Protein AF-X1GZE1-F1 (afdb_monomer_lite)

Secondary structure (DSSP, 8-state):
-HHHHHHHHTT--EEEEE--SS-HHHHHHHHHHHHTT-EEEEEEEE---HHHHHGGG-GGGS-SS-GGG-TTEEEEE-TTSPEEEEEEEE-TTSSHHHHHHHHHHHHHHHHHHHIIIIIHHHHTT-EEEEES-HHHHHHHHHHHTT-GGGGGSHHHHHHHTTS-TTPPEEEEE--HHHHHHHHGGGPPPHHHHHHHHHHHHHHHTTS-EEEEE-SS--HHHHHHHHHHHTTHHHHTTTT-

Organism: NCBI:txid412755

Structure (mmCIF, N/CA/C/O backbone):
data_AF-X1GZE1-F1
#
_entry.id   AF-X1GZE1-F1
#
loop_
_atom_site.group_PDB
_atom_site.id
_atom_site.type_symbol
_atom_site.label_atom_id
_atom_site.label_alt_id
_atom_site.label_comp_id
_atom_site.label_asym_id
_atom_site.label_entity_id
_atom_site.label_seq_id
_atom_site.pdbx_PDB_ins_code
_atom_site.Cartn_x
_atom_site.Cartn_y
_atom_site.Cartn_z
_atom_site.occupancy
_atom_site.B_iso_or_equiv
_atom_site.auth_seq_id
_atom_site.auth_comp_id
_atom_site.auth_asym_id
_atom_site.auth_atom_id
_atom_site.pdbx_PDB_model_num
ATOM 1 N N . GLN A 1 1 ? -2.545 -8.018 14.333 1.00 82.69 1 GLN A N 1
ATOM 2 C CA . GLN A 1 1 ? -3.326 -9.003 15.111 1.00 82.69 1 GLN A CA 1
ATOM 3 C C . GLN A 1 1 ? -3.411 -8.554 16.563 1.00 82.69 1 GLN A C 1
ATOM 5 O O . GLN A 1 1 ? -4.504 -8.212 16.975 1.00 82.69 1 GLN A O 1
ATOM 10 N N . ILE A 1 2 ? -2.269 -8.357 17.237 1.00 87.75 2 ILE A N 1
ATOM 11 C CA . ILE A 1 2 ? -2.163 -7.833 18.618 1.00 87.75 2 ILE A CA 1
ATOM 12 C C . ILE A 1 2 ? -3.104 -6.645 18.900 1.00 87.75 2 ILE A C 1
ATOM 14 O O . ILE A 1 2 ? -3.945 -6.744 19.781 1.00 87.75 2 ILE A O 1
ATOM 18 N N . LEU A 1 3 ? -3.032 -5.564 18.110 1.00 88.00 3 LEU A N 1
ATOM 19 C CA . LEU A 1 3 ? -3.900 -4.386 18.289 1.00 88.00 3 LEU A CA 1
ATOM 20 C C . LEU A 1 3 ? -5.403 -4.708 18.182 1.00 88.00 3 LEU A C 1
ATOM 22 O O . LEU A 1 3 ? -6.209 -4.197 18.947 1.00 88.00 3 LEU A O 1
ATOM 26 N N . VAL A 1 4 ? -5.788 -5.566 17.234 1.00 90.69 4 VAL A N 1
ATOM 27 C CA . VAL A 1 4 ? -7.196 -5.949 17.029 1.00 90.69 4 VAL A CA 1
ATOM 28 C C . VAL A 1 4 ? -7.709 -6.755 18.215 1.00 90.69 4 VAL A C 1
ATOM 30 O O . VAL A 1 4 ? -8.824 -6.517 18.671 1.00 90.69 4 VAL A O 1
ATOM 33 N N . ASP A 1 5 ? -6.900 -7.698 18.696 1.00 91.00 5 ASP A N 1
ATOM 34 C CA . ASP A 1 5 ? -7.258 -8.548 19.829 1.00 91.00 5 ASP A CA 1
ATOM 35 C C . ASP A 1 5 ? -7.342 -7.732 21.118 1.00 91.00 5 ASP A C 1
ATOM 37 O O . ASP A 1 5 ? -8.301 -7.897 21.866 1.00 91.00 5 ASP A O 1
ATOM 41 N N . TYR A 1 6 ? -6.416 -6.788 21.316 1.00 88.62 6 TYR A N 1
ATOM 42 C CA . TYR A 1 6 ? -6.460 -5.844 22.429 1.00 88.62 6 TYR A CA 1
ATOM 43 C C . TYR A 1 6 ? -7.741 -5.003 22.405 1.00 88.62 6 TYR A C 1
ATOM 45 O O . TYR A 1 6 ? -8.474 -4.964 23.383 1.00 88.62 6 TYR A O 1
ATOM 53 N N . ILE A 1 7 ? -8.071 -4.343 21.292 1.00 89.56 7 ILE A N 1
ATOM 54 C CA . ILE A 1 7 ? -9.267 -3.485 21.254 1.00 89.56 7 ILE A CA 1
ATOM 55 C C . ILE A 1 7 ? -10.541 -4.334 21.449 1.00 89.56 7 ILE A C 1
ATOM 57 O O . ILE A 1 7 ? -11.478 -3.918 22.128 1.00 89.56 7 ILE A O 1
ATOM 61 N N . ARG A 1 8 ? -10.566 -5.565 20.916 1.00 91.94 8 ARG A N 1
ATOM 62 C CA . ARG A 1 8 ? -11.689 -6.494 21.104 1.00 91.94 8 ARG A CA 1
ATOM 63 C C . ARG A 1 8 ? -11.838 -6.966 22.552 1.00 91.94 8 ARG A C 1
ATOM 65 O O . ARG A 1 8 ? -12.972 -7.146 22.989 1.00 91.94 8 ARG A O 1
ATOM 72 N N . SER A 1 9 ? -10.744 -7.172 23.290 1.00 91.06 9 SER A N 1
ATOM 73 C CA . SER A 1 9 ? -10.816 -7.593 24.698 1.00 91.06 9 SER A CA 1
ATOM 74 C C . SER A 1 9 ? -11.451 -6.538 25.607 1.00 91.06 9 SER A C 1
ATOM 76 O O . SER A 1 9 ? -11.898 -6.887 26.690 1.00 91.06 9 SER A O 1
ATOM 78 N N . HIS A 1 10 ? -11.555 -5.289 25.144 1.00 87.81 10 HIS A N 1
ATOM 79 C CA . HIS A 1 10 ? -12.207 -4.175 25.840 1.00 87.81 10 HIS A CA 1
ATOM 80 C C . HIS A 1 10 ? -13.636 -3.909 25.322 1.00 87.81 10 HIS A C 1
ATOM 82 O O . HIS A 1 10 ? -14.141 -2.796 25.391 1.00 87.81 10 HIS A O 1
ATOM 88 N N . GLY A 1 11 ? -14.298 -4.910 24.727 1.00 90.12 11 GLY A N 1
ATOM 89 C CA . GLY A 1 11 ? -15.717 -4.831 24.346 1.00 90.12 11 GLY A CA 1
ATOM 90 C C . GLY A 1 11 ? -16.029 -4.029 23.074 1.00 90.12 11 GLY A C 1
ATOM 91 O O . GLY A 1 11 ? -17.181 -3.990 22.637 1.00 90.12 11 GLY A O 1
ATOM 92 N N . ILE A 1 12 ? -15.026 -3.438 22.422 1.00 90.69 12 ILE A N 1
ATOM 93 C CA . ILE A 1 12 ? -15.213 -2.655 21.196 1.00 90.69 12 ILE A CA 1
ATOM 94 C C . ILE A 1 12 ? -15.360 -3.591 19.984 1.00 90.69 12 ILE A C 1
ATOM 96 O O . ILE A 1 12 ? -14.577 -4.522 19.761 1.00 90.69 12 ILE A O 1
ATOM 100 N N . LYS A 1 13 ? -16.359 -3.325 19.133 1.00 93.69 13 LYS A N 1
ATOM 101 C CA . LYS A 1 13 ? -16.576 -4.068 17.882 1.00 93.69 13 LYS A CA 1
ATOM 102 C C . LYS A 1 13 ? -15.504 -3.709 16.858 1.00 93.69 13 LYS A C 1
ATOM 104 O O . LYS A 1 13 ? -15.605 -2.693 16.181 1.00 93.69 13 LYS A O 1
ATOM 109 N N . VAL A 1 14 ? -14.502 -4.572 16.689 1.00 94.75 14 VAL A N 1
ATOM 110 C CA . VAL A 1 14 ? -13.403 -4.337 15.736 1.00 94.75 14 VAL A CA 1
ATOM 111 C C . VAL A 1 14 ? -13.461 -5.259 14.534 1.00 94.75 14 VAL A C 1
ATOM 113 O O . VAL A 1 14 ? -13.589 -6.483 14.667 1.00 94.75 14 VAL A O 1
ATOM 116 N N . LYS A 1 15 ? -13.245 -4.679 13.351 1.00 94.44 15 LYS A N 1
ATOM 117 C CA . LYS A 1 15 ? -13.041 -5.420 12.108 1.00 94.44 15 LYS A CA 1
ATOM 118 C C . LYS A 1 15 ? -11.696 -5.063 11.480 1.00 94.44 15 LYS A C 1
ATOM 120 O O . LYS A 1 15 ? -11.401 -3.905 11.197 1.00 94.44 15 LYS A O 1
ATOM 125 N N . LYS A 1 16 ? -10.883 -6.092 11.230 1.00 93.75 16 LYS A N 1
ATOM 126 C CA . LYS A 1 16 ? -9.646 -5.966 10.458 1.00 93.75 16 LYS A CA 1
ATOM 127 C C . LYS A 1 16 ? -9.981 -5.937 8.969 1.00 93.75 16 LYS A C 1
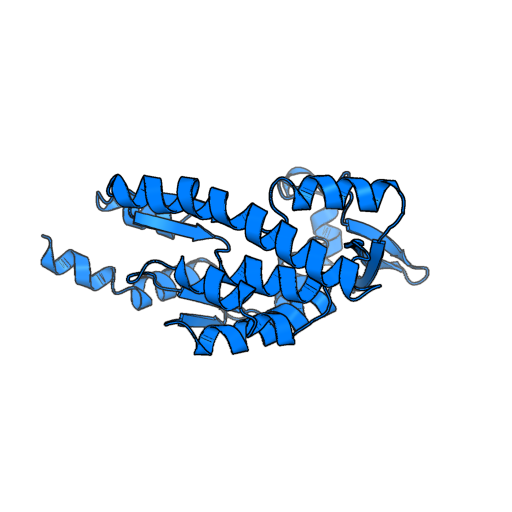ATOM 129 O O . LYS A 1 16 ? -10.714 -6.808 8.496 1.00 93.75 16 LYS A O 1
ATOM 134 N N . ILE A 1 17 ? -9.428 -4.981 8.232 1.00 92.31 17 ILE A N 1
ATOM 135 C CA . ILE A 1 17 ? -9.589 -4.891 6.777 1.00 92.31 17 ILE A CA 1
ATOM 136 C C . ILE A 1 17 ? -8.241 -4.744 6.074 1.00 92.31 17 ILE A C 1
ATOM 138 O O . ILE A 1 17 ? -7.267 -4.279 6.660 1.00 92.31 17 ILE A O 1
ATOM 142 N N . TRP A 1 18 ? -8.195 -5.148 4.806 1.00 87.00 18 TRP A N 1
ATOM 143 C CA . TRP A 1 18 ? -7.015 -5.022 3.953 1.00 87.00 18 TRP A CA 1
ATOM 144 C C . TRP A 1 18 ? -7.419 -4.451 2.591 1.00 87.00 18 TRP A C 1
ATOM 146 O O . TRP A 1 18 ? -8.322 -4.998 1.943 1.00 87.00 18 TRP A O 1
ATOM 156 N N . ILE A 1 19 ? -6.772 -3.358 2.162 1.00 84.19 19 ILE A N 1
ATOM 157 C CA . ILE A 1 19 ? -7.012 -2.694 0.870 1.00 84.19 19 ILE A CA 1
ATOM 158 C C . ILE A 1 19 ? -5.694 -2.550 0.092 1.00 84.19 19 ILE A C 1
ATOM 160 O O . ILE A 1 19 ? -5.033 -1.521 0.114 1.00 84.19 19 ILE A O 1
ATOM 164 N N . ARG A 1 20 ? -5.305 -3.595 -0.642 1.00 78.69 20 ARG A N 1
ATOM 165 C CA . ARG A 1 20 ? -4.075 -3.591 -1.450 1.00 78.69 20 ARG A CA 1
ATOM 166 C C . ARG A 1 20 ? -4.344 -3.491 -2.953 1.00 78.69 20 ARG A C 1
ATOM 168 O O . ARG A 1 20 ? -5.074 -4.329 -3.476 1.00 78.69 20 ARG A O 1
ATOM 175 N N . SER A 1 21 ? -3.679 -2.549 -3.625 1.00 72.88 21 SER A N 1
ATOM 176 C CA . SER A 1 21 ? -3.613 -2.456 -5.094 1.00 72.88 21 SER A CA 1
ATOM 177 C C . SER A 1 21 ? -2.562 -3.438 -5.657 1.00 72.88 21 SER A C 1
ATOM 179 O O . SER A 1 21 ? -1.571 -3.724 -4.969 1.00 72.88 21 SER A O 1
ATOM 181 N N . PRO A 1 22 ? -2.749 -3.994 -6.873 1.00 75.25 22 PRO A N 1
ATOM 182 C CA . PRO A 1 22 ? -3.849 -3.759 -7.822 1.00 75.25 22 PRO A CA 1
ATOM 183 C C . PRO A 1 22 ? -5.162 -4.455 -7.425 1.00 75.25 22 PRO A C 1
ATOM 185 O O . PRO A 1 22 ? -5.161 -5.567 -6.899 1.00 75.25 22 PRO A O 1
ATOM 188 N N . HIS A 1 23 ? -6.299 -3.809 -7.699 1.00 78.50 23 HIS A N 1
ATOM 189 C CA . HIS A 1 23 ? -7.629 -4.285 -7.292 1.00 78.50 23 HIS A CA 1
ATOM 190 C C . HIS A 1 23 ? -8.460 -4.829 -8.453 1.00 78.50 23 HIS A C 1
ATOM 192 O O . HIS A 1 23 ? -8.449 -4.248 -9.531 1.00 78.50 23 HIS A O 1
ATOM 198 N N . THR A 1 24 ? -9.235 -5.893 -8.208 1.00 82.81 24 THR A N 1
ATOM 199 C CA . THR A 1 24 ? -10.265 -6.465 -9.102 1.00 82.81 24 THR A CA 1
ATOM 200 C C . THR A 1 24 ? -9.881 -6.411 -10.586 1.00 82.81 24 THR A C 1
ATOM 202 O O . THR A 1 24 ? -9.104 -7.244 -11.044 1.00 82.81 24 THR A O 1
ATOM 205 N N . LEU A 1 25 ? -10.377 -5.421 -11.338 1.00 84.88 25 LEU A N 1
ATOM 206 C CA . LEU A 1 25 ? -10.122 -5.285 -12.769 1.00 84.88 25 LEU A CA 1
ATOM 207 C C . LEU A 1 25 ? -8.647 -5.001 -13.071 1.00 84.88 25 LEU A C 1
ATOM 209 O O . LEU A 1 25 ? -8.091 -5.620 -13.975 1.00 84.88 25 LEU A O 1
ATOM 213 N N . ALA A 1 26 ? -8.002 -4.125 -12.299 1.00 86.19 26 ALA A N 1
ATOM 214 C CA . ALA A 1 26 ? -6.573 -3.868 -12.425 1.00 86.19 26 ALA A CA 1
ATOM 215 C C . ALA A 1 26 ? -5.763 -5.152 -12.204 1.00 86.19 26 ALA A C 1
ATOM 217 O O . ALA A 1 26 ? -4.857 -5.426 -12.979 1.00 86.19 26 ALA A O 1
ATOM 218 N N . PHE A 1 27 ? -6.139 -5.987 -11.228 1.00 87.50 27 PHE A N 1
ATOM 219 C CA . PHE A 1 27 ? -5.474 -7.274 -10.993 1.00 87.50 27 PHE A CA 1
ATOM 220 C C . PHE A 1 27 ? -5.647 -8.248 -12.169 1.00 87.50 27 PHE A C 1
ATOM 222 O O . PHE A 1 27 ? -4.689 -8.875 -12.615 1.00 87.50 27 PHE A O 1
ATOM 229 N N . PHE A 1 28 ? -6.857 -8.380 -12.716 1.00 87.69 28 PHE A N 1
ATOM 230 C CA . PHE A 1 28 ? -7.078 -9.268 -13.862 1.00 87.69 28 PHE A CA 1
ATOM 231 C C . PHE A 1 28 ? -6.365 -8.778 -15.126 1.00 87.69 28 PHE A C 1
ATOM 233 O O . PHE A 1 28 ? -5.751 -9.574 -15.837 1.00 87.69 28 PHE A O 1
ATOM 240 N N . LEU A 1 29 ? -6.395 -7.472 -15.391 1.00 89.56 29 LEU A N 1
ATOM 241 C CA . LEU A 1 29 ? -5.679 -6.878 -16.518 1.00 89.56 29 LEU A CA 1
ATOM 242 C C . LEU A 1 29 ? -4.171 -6.990 -16.350 1.00 89.56 29 LEU A C 1
ATOM 244 O O . LEU A 1 29 ? -3.467 -7.292 -17.310 1.00 89.56 29 LEU A O 1
ATOM 248 N N . SER A 1 30 ? -3.672 -6.800 -15.132 1.00 87.69 30 SER A N 1
ATOM 249 C CA . SER A 1 30 ? -2.260 -6.962 -14.844 1.00 87.69 30 SER A CA 1
ATOM 250 C C . SER A 1 30 ? -1.858 -8.421 -15.125 1.00 87.69 30 SER A C 1
ATOM 252 O O . SER A 1 30 ? -0.880 -8.659 -15.836 1.00 87.69 30 SER A O 1
ATOM 254 N N . MET A 1 31 ? -2.633 -9.401 -14.656 1.00 88.81 31 MET A N 1
ATOM 255 C CA . MET A 1 31 ? -2.401 -10.822 -14.937 1.00 88.81 31 MET A CA 1
ATOM 256 C C . MET A 1 31 ? -2.390 -11.132 -16.439 1.00 88.81 31 MET A C 1
ATOM 258 O O . MET A 1 31 ? -1.527 -11.872 -16.915 1.00 88.81 31 MET A O 1
ATOM 262 N N . PHE A 1 32 ? -3.314 -10.541 -17.197 1.00 90.56 32 PHE A N 1
ATOM 263 C CA . PHE A 1 32 ? -3.342 -10.659 -18.652 1.00 90.56 32 PHE A CA 1
ATOM 264 C C . PHE A 1 32 ? -2.077 -10.075 -19.297 1.00 90.56 32 PHE A C 1
ATOM 266 O O . PHE A 1 32 ? -1.450 -10.745 -20.115 1.00 90.56 32 PHE A O 1
ATOM 273 N N . PHE A 1 33 ? -1.649 -8.880 -18.882 1.00 91.88 33 PHE A N 1
ATOM 274 C CA . PHE A 1 33 ? -0.430 -8.240 -19.377 1.00 91.88 33 PHE A CA 1
ATOM 275 C C . PHE A 1 33 ? 0.826 -9.063 -19.104 1.00 91.88 33 PHE A C 1
ATOM 277 O O . PHE A 1 33 ? 1.646 -9.227 -20.006 1.00 91.88 33 PHE A O 1
ATOM 284 N N . LEU A 1 34 ? 0.953 -9.655 -17.915 1.00 88.88 34 LEU A N 1
ATOM 285 C CA . LEU A 1 34 ? 2.051 -10.579 -17.630 1.00 88.88 34 LEU A CA 1
ATOM 286 C C . LEU A 1 34 ? 2.053 -11.776 -18.583 1.00 88.88 34 LEU A C 1
ATOM 288 O O . LEU A 1 34 ? 3.106 -12.150 -19.096 1.00 88.88 34 LEU A O 1
ATOM 292 N N . LYS A 1 35 ? 0.875 -12.355 -18.840 1.00 90.06 35 LYS A N 1
ATOM 293 C CA . LYS A 1 35 ? 0.721 -13.535 -19.696 1.00 90.06 35 LYS A CA 1
ATOM 294 C C . LYS A 1 35 ? 1.131 -13.270 -21.147 1.00 90.06 35 LYS A C 1
ATOM 296 O O . LYS A 1 35 ? 1.686 -14.163 -21.776 1.00 90.06 35 LYS A O 1
ATOM 301 N N . ILE A 1 36 ? 0.884 -12.066 -21.666 1.00 91.62 36 ILE A N 1
ATOM 302 C CA . ILE A 1 36 ? 1.256 -11.676 -23.039 1.00 91.62 36 ILE A CA 1
ATOM 303 C C . ILE A 1 36 ? 2.655 -11.043 -23.143 1.00 91.62 36 ILE A C 1
ATOM 305 O O . ILE A 1 36 ? 3.030 -10.574 -24.213 1.00 91.62 36 ILE A O 1
ATOM 309 N N . GLY A 1 37 ? 3.424 -10.989 -22.049 1.00 89.81 37 GLY A N 1
ATOM 310 C CA . GLY A 1 37 ? 4.766 -10.396 -22.045 1.00 89.81 37 GLY A CA 1
ATOM 311 C C . GLY A 1 37 ? 4.804 -8.866 -21.946 1.00 89.81 37 GLY A C 1
ATOM 312 O O . GLY A 1 37 ? 5.866 -8.270 -22.103 1.00 89.81 37 GLY A O 1
ATOM 313 N N . PHE A 1 38 ? 3.677 -8.207 -21.662 1.00 91.88 38 PHE A N 1
ATOM 314 C CA . PHE A 1 38 ? 3.583 -6.750 -21.543 1.00 91.88 38 PHE A CA 1
ATOM 315 C C . PHE A 1 38 ? 3.961 -6.264 -20.133 1.00 91.88 38 PHE A C 1
ATOM 317 O O . PHE A 1 38 ? 3.147 -5.733 -19.370 1.00 91.88 38 PHE A O 1
ATOM 324 N N . TYR A 1 39 ? 5.224 -6.460 -19.761 1.00 91.88 39 TYR A N 1
ATOM 325 C CA . TYR A 1 39 ? 5.751 -6.068 -18.458 1.00 91.88 39 TYR A CA 1
ATOM 326 C C . TYR A 1 39 ? 7.178 -5.531 -18.544 1.00 91.88 39 TYR A C 1
ATOM 328 O O . TYR A 1 39 ? 7.927 -5.815 -19.473 1.00 91.88 39 TYR A O 1
ATOM 336 N N . ARG A 1 40 ? 7.556 -4.751 -17.535 1.00 92.00 40 ARG A N 1
ATOM 337 C CA . ARG A 1 40 ? 8.934 -4.356 -17.243 1.00 92.00 40 ARG A CA 1
ATOM 338 C C . ARG A 1 40 ? 9.436 -5.125 -16.026 1.00 92.00 40 ARG A C 1
ATOM 340 O O . ARG A 1 40 ? 8.634 -5.591 -15.216 1.00 92.00 40 ARG A O 1
ATOM 347 N N . VAL A 1 41 ? 10.751 -5.244 -15.893 1.00 89.81 41 VAL A N 1
ATOM 348 C CA . VAL A 1 41 ? 11.388 -5.966 -14.786 1.00 89.81 41 VAL A CA 1
ATOM 349 C C . VAL A 1 41 ? 12.131 -4.981 -13.894 1.00 89.81 41 VAL A C 1
ATOM 351 O O . VAL A 1 41 ? 12.847 -4.112 -14.386 1.00 89.81 41 VAL A O 1
ATOM 354 N N . SER A 1 42 ? 11.966 -5.134 -12.585 1.00 87.31 42 SER A N 1
ATOM 355 C CA . SER A 1 42 ? 12.834 -4.540 -11.571 1.00 87.31 42 SER A CA 1
ATOM 356 C C . SER A 1 42 ? 13.509 -5.667 -10.802 1.00 87.31 42 SER A C 1
ATOM 358 O O . SER A 1 42 ? 12.874 -6.680 -10.518 1.00 87.31 42 SER A O 1
ATOM 360 N N . SER A 1 43 ? 14.784 -5.515 -10.464 1.00 86.19 43 SER A N 1
ATOM 361 C CA . SER A 1 43 ? 15.517 -6.547 -9.733 1.00 86.19 43 SER A CA 1
ATOM 362 C C . SER A 1 43 ? 16.577 -5.973 -8.820 1.00 86.19 43 SER A C 1
ATOM 364 O O . SER A 1 43 ? 17.105 -4.893 -9.081 1.00 86.19 43 SER A O 1
ATOM 366 N N . ASN A 1 44 ? 16.940 -6.734 -7.796 1.00 83.44 44 ASN A N 1
ATOM 367 C CA . ASN A 1 44 ? 18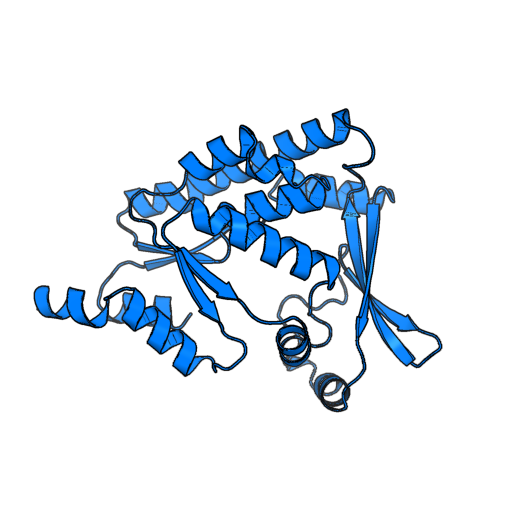.129 -6.473 -7.002 1.00 83.44 44 ASN A CA 1
ATOM 368 C C . ASN A 1 44 ? 18.739 -7.780 -6.480 1.00 83.44 44 ASN A C 1
ATOM 370 O O . ASN A 1 44 ? 18.005 -8.743 -6.226 1.00 83.44 44 ASN A O 1
ATOM 374 N N . PRO A 1 45 ? 20.067 -7.802 -6.294 1.00 79.31 45 PRO A N 1
ATOM 375 C CA . PRO A 1 45 ? 20.719 -8.884 -5.583 1.00 79.31 45 PRO A CA 1
ATOM 376 C C . PRO A 1 45 ? 20.375 -8.838 -4.091 1.00 79.31 45 PRO A C 1
ATOM 378 O O . PRO A 1 45 ? 20.168 -7.769 -3.506 1.00 79.31 45 PRO A O 1
ATOM 381 N N . ILE A 1 46 ? 20.318 -10.021 -3.491 1.00 75.31 46 ILE A N 1
ATOM 382 C CA . ILE A 1 46 ? 20.304 -10.271 -2.055 1.00 75.31 46 ILE A CA 1
ATOM 383 C C . ILE A 1 46 ? 21.607 -10.993 -1.736 1.00 75.31 46 ILE A C 1
ATOM 385 O O . ILE A 1 46 ? 21.822 -12.125 -2.180 1.00 75.31 46 ILE A O 1
ATOM 389 N N . GLU A 1 47 ? 22.454 -10.343 -0.941 1.00 66.69 47 GLU A N 1
ATOM 390 C CA . GLU A 1 47 ? 23.620 -10.994 -0.351 1.00 66.69 47 GLU A CA 1
ATOM 391 C C . GLU A 1 47 ? 23.147 -12.121 0.572 1.00 66.69 47 GLU A C 1
ATOM 393 O O . GLU A 1 47 ? 22.351 -11.916 1.499 1.00 66.69 47 GLU A O 1
ATOM 398 N N . ILE A 1 48 ? 23.613 -13.338 0.301 1.00 61.06 48 ILE A N 1
ATOM 399 C CA . ILE A 1 48 ? 23.268 -14.502 1.110 1.00 61.06 48 ILE A CA 1
ATOM 400 C C . ILE A 1 48 ? 23.997 -14.384 2.450 1.00 61.06 48 ILE A C 1
ATOM 402 O O . ILE A 1 48 ? 25.173 -14.709 2.561 1.00 61.06 48 ILE A O 1
ATOM 406 N N . SER A 1 49 ? 23.289 -13.959 3.495 1.00 57.78 49 SER A N 1
ATOM 407 C CA . SER A 1 49 ? 23.745 -14.222 4.865 1.00 57.78 49 SER A CA 1
ATOM 408 C C . SER A 1 49 ? 23.462 -15.684 5.238 1.00 57.78 49 SER A C 1
ATOM 410 O O . SER A 1 49 ? 22.444 -16.241 4.816 1.00 57.78 49 SER A O 1
ATOM 412 N N . GLU A 1 50 ? 24.305 -16.297 6.077 1.00 52.44 50 GLU A N 1
ATOM 413 C CA . GLU A 1 50 ? 24.143 -17.677 6.587 1.00 52.44 50 GLU A CA 1
ATOM 414 C C . GLU A 1 50 ? 22.737 -17.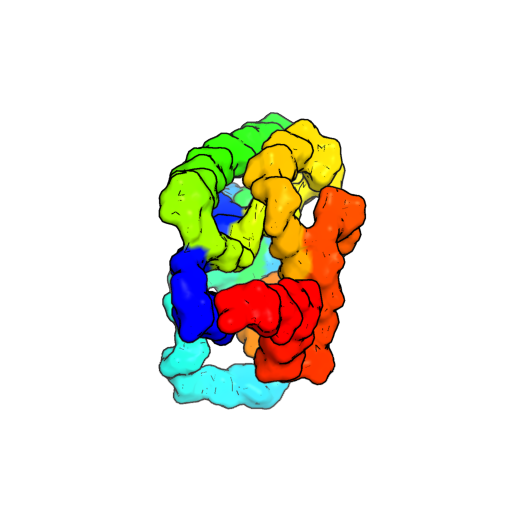955 7.161 1.00 52.44 50 GLU A C 1
ATOM 416 O O . GLU A 1 50 ? 22.225 -19.073 7.107 1.00 52.44 50 GLU A O 1
ATOM 421 N N . LYS A 1 51 ? 22.048 -16.910 7.631 1.00 53.75 51 LYS A N 1
ATOM 422 C CA . LYS A 1 51 ? 20.683 -16.982 8.162 1.00 53.75 51 LYS A CA 1
ATOM 423 C C . LYS A 1 51 ? 19.614 -17.276 7.092 1.00 53.75 51 LYS A C 1
ATOM 425 O O . LYS A 1 51 ? 18.643 -17.964 7.386 1.00 53.75 51 LYS A O 1
ATOM 430 N N . ILE A 1 52 ? 19.811 -16.815 5.851 1.00 55.06 52 ILE A N 1
ATOM 431 C CA . ILE A 1 52 ? 18.915 -17.081 4.703 1.00 55.06 52 ILE A CA 1
ATOM 432 C C . ILE A 1 52 ? 19.090 -18.523 4.203 1.00 55.06 52 ILE A C 1
ATOM 434 O O . ILE A 1 52 ? 18.143 -19.134 3.707 1.00 55.06 52 ILE A O 1
ATOM 438 N N . LEU A 1 53 ? 20.294 -19.088 4.351 1.00 53.84 53 LEU A N 1
ATOM 439 C CA . LEU A 1 53 ? 20.557 -20.503 4.085 1.00 53.84 53 LEU A CA 1
ATOM 440 C C . LEU A 1 53 ? 19.825 -21.400 5.093 1.00 53.84 53 LEU A C 1
ATOM 442 O O . LEU A 1 53 ? 19.221 -22.386 4.680 1.00 53.84 53 LEU A O 1
ATOM 446 N N . ALA A 1 54 ? 19.799 -21.017 6.373 1.00 49.53 54 ALA A N 1
ATOM 447 C CA . ALA A 1 54 ? 19.113 -21.762 7.431 1.00 49.53 54 ALA A CA 1
ATOM 448 C C . ALA A 1 54 ? 17.572 -21.732 7.327 1.00 49.53 54 ALA A C 1
ATOM 450 O O . ALA A 1 54 ? 16.923 -22.707 7.688 1.00 49.53 54 ALA A O 1
ATOM 451 N N . GLU A 1 55 ? 16.963 -20.666 6.792 1.00 54.31 55 GLU A N 1
ATOM 452 C CA . GLU A 1 55 ? 15.505 -20.617 6.556 1.00 54.31 55 GLU A CA 1
ATOM 453 C C . GLU A 1 55 ? 15.030 -21.568 5.434 1.00 54.31 55 GLU A C 1
ATOM 455 O O . GLU A 1 55 ? 13.844 -21.888 5.374 1.00 54.31 55 GLU A O 1
ATOM 460 N N . ASN A 1 56 ? 15.932 -22.084 4.583 1.00 49.22 56 ASN A N 1
ATOM 461 C CA . ASN A 1 56 ? 15.590 -23.040 3.515 1.00 49.22 56 ASN A CA 1
ATOM 462 C C . ASN A 1 56 ? 15.260 -24.451 3.996 1.00 49.22 56 ASN A C 1
ATOM 464 O O . ASN A 1 56 ? 14.712 -25.232 3.221 1.00 49.22 56 ASN A O 1
ATOM 468 N N . THR A 1 57 ? 15.612 -24.816 5.227 1.00 46.38 57 THR A N 1
ATOM 469 C CA . THR A 1 57 ? 15.429 -26.194 5.702 1.00 46.38 57 THR A CA 1
ATOM 470 C C . THR A 1 57 ? 14.079 -26.425 6.370 1.00 46.38 57 THR A C 1
ATOM 472 O O . THR A 1 57 ? 13.746 -27.575 6.644 1.00 46.38 57 THR A O 1
ATOM 475 N N . ASN A 1 58 ? 13.268 -25.379 6.588 1.00 41.81 58 ASN A N 1
ATOM 476 C CA . ASN A 1 58 ? 11.958 -25.526 7.218 1.00 41.81 58 ASN A CA 1
ATOM 477 C C . ASN A 1 58 ? 10.801 -25.109 6.281 1.00 41.81 58 ASN A C 1
ATOM 479 O O . ASN A 1 58 ? 10.429 -23.932 6.248 1.00 41.81 58 ASN A O 1
ATOM 483 N N . PRO A 1 59 ? 10.182 -26.057 5.547 1.00 43.62 59 PRO A N 1
ATOM 484 C CA . PRO A 1 59 ? 9.066 -25.774 4.640 1.00 43.62 59 PRO A CA 1
ATOM 485 C C . PRO A 1 59 ? 7.847 -25.129 5.327 1.00 43.62 59 PRO A C 1
ATOM 487 O O . PRO A 1 59 ? 7.032 -24.489 4.658 1.00 43.62 59 PRO A O 1
ATOM 490 N N . GLN A 1 60 ? 7.738 -25.235 6.658 1.00 42.59 60 GLN A N 1
ATOM 491 C CA . GLN A 1 60 ? 6.652 -24.647 7.450 1.00 42.59 60 GLN A CA 1
ATOM 492 C C . GLN A 1 60 ? 6.797 -23.135 7.705 1.00 42.59 60 GLN A C 1
ATOM 494 O O . GLN A 1 60 ? 5.816 -22.498 8.073 1.00 42.59 60 GLN A O 1
ATOM 499 N N . ASN A 1 61 ? 7.974 -22.542 7.461 1.00 43.38 61 ASN A N 1
ATOM 500 C CA . ASN A 1 61 ? 8.197 -21.090 7.568 1.00 43.38 61 ASN A CA 1
ATOM 501 C C . ASN A 1 61 ? 7.972 -20.341 6.245 1.00 43.38 61 ASN A C 1
ATOM 503 O O . ASN A 1 61 ? 8.217 -19.134 6.160 1.00 43.38 61 ASN A O 1
ATOM 507 N N . SER A 1 62 ? 7.495 -21.027 5.204 1.00 41.00 62 SER A N 1
ATOM 508 C CA . SER A 1 62 ? 7.024 -20.336 4.011 1.00 41.00 62 SER A CA 1
ATOM 509 C C . SER A 1 62 ? 5.813 -19.479 4.392 1.00 41.00 62 SER A C 1
ATOM 511 O O . SER A 1 62 ? 4.808 -19.974 4.901 1.00 41.00 62 SER A O 1
ATOM 513 N N . ALA A 1 63 ? 5.916 -18.159 4.197 1.00 39.94 63 ALA A N 1
ATOM 514 C CA . ALA A 1 63 ? 4.758 -17.279 4.308 1.00 39.94 63 ALA A CA 1
ATOM 515 C C . ALA A 1 63 ? 3.608 -17.868 3.459 1.00 39.94 63 ALA A C 1
ATOM 517 O O . ALA A 1 63 ? 3.889 -18.442 2.405 1.00 39.94 63 ALA A O 1
ATOM 518 N N . PRO A 1 64 ? 2.328 -17.718 3.854 1.00 38.09 64 PRO A N 1
ATOM 519 C CA . PRO A 1 64 ? 1.189 -18.352 3.169 1.00 38.09 64 PRO A CA 1
ATOM 520 C C . PRO A 1 64 ? 1.092 -18.020 1.665 1.00 38.09 64 PRO A C 1
ATOM 522 O O . PRO A 1 64 ? 0.410 -18.703 0.908 1.00 38.09 64 PRO A O 1
ATOM 525 N N . TRP A 1 65 ? 1.819 -16.999 1.215 1.00 44.09 65 TRP A N 1
ATOM 526 C CA . TRP A 1 65 ? 2.138 -16.681 -0.176 1.00 44.09 65 TRP A CA 1
ATOM 527 C C . TRP A 1 65 ? 3.475 -17.333 -0.568 1.00 44.09 65 TRP A C 1
ATOM 529 O O . TRP A 1 65 ? 4.493 -16.661 -0.737 1.00 44.09 65 TRP A O 1
ATOM 539 N N . ASN A 1 66 ? 3.477 -18.661 -0.688 1.00 42.06 66 ASN A N 1
ATOM 540 C CA . ASN A 1 66 ? 4.619 -19.410 -1.203 1.00 42.06 66 ASN A CA 1
ATOM 541 C C . ASN A 1 66 ? 4.942 -18.919 -2.632 1.00 42.06 66 ASN A C 1
ATOM 543 O O . ASN A 1 66 ? 4.098 -18.952 -3.531 1.00 42.06 66 ASN A O 1
ATOM 547 N N . THR A 1 67 ? 6.162 -18.413 -2.822 1.00 46.88 67 THR A N 1
ATOM 548 C CA . THR A 1 67 ? 6.666 -17.746 -4.034 1.00 46.88 67 THR A CA 1
ATOM 549 C C . THR A 1 67 ? 6.789 -18.662 -5.247 1.00 46.88 67 THR A C 1
ATOM 551 O O . THR A 1 67 ? 7.049 -18.165 -6.340 1.00 46.88 67 THR A O 1
ATOM 554 N N . HIS A 1 68 ? 6.543 -19.968 -5.108 1.00 45.28 68 HIS A N 1
ATOM 555 C CA . HIS A 1 68 ? 6.610 -20.894 -6.237 1.00 45.28 68 HIS A CA 1
ATOM 556 C C . HIS A 1 68 ? 5.608 -20.598 -7.365 1.00 45.28 68 HIS A C 1
ATOM 558 O O . HIS A 1 68 ? 5.897 -20.955 -8.500 1.00 45.28 68 HIS A O 1
ATOM 564 N N . ASN A 1 69 ? 4.504 -19.884 -7.097 1.00 58.12 69 ASN A N 1
ATOM 565 C CA . ASN A 1 69 ? 3.496 -19.528 -8.107 1.00 58.12 69 ASN A CA 1
ATOM 566 C C . ASN A 1 69 ? 3.128 -18.031 -8.113 1.00 58.12 69 ASN A C 1
ATOM 568 O O . ASN A 1 69 ? 1.989 -17.683 -8.425 1.00 58.12 69 ASN A O 1
ATOM 572 N N . ASN A 1 70 ? 4.046 -17.121 -7.759 1.00 71.50 70 ASN A N 1
ATOM 573 C CA . ASN A 1 70 ? 3.769 -15.690 -7.906 1.00 71.50 70 ASN A CA 1
ATOM 574 C C . ASN A 1 70 ? 4.095 -15.226 -9.343 1.00 71.50 70 ASN A C 1
ATOM 576 O O . ASN A 1 70 ? 5.265 -15.087 -9.685 1.00 71.50 70 ASN A O 1
ATOM 580 N N . PRO A 1 71 ? 3.102 -14.918 -10.197 1.00 78.06 71 PRO A N 1
ATOM 581 C CA . PRO A 1 71 ? 3.367 -14.484 -11.571 1.00 78.06 71 PRO A CA 1
ATOM 582 C C . PRO A 1 71 ? 4.102 -13.133 -11.623 1.00 78.06 71 PRO A C 1
ATOM 584 O O . PRO A 1 71 ? 4.775 -12.837 -12.610 1.00 78.06 71 PRO A O 1
ATOM 587 N N . TRP A 1 72 ? 4.009 -12.345 -10.547 1.00 80.69 72 TRP A N 1
ATOM 588 C CA . TRP A 1 72 ? 4.620 -11.028 -10.378 1.00 80.69 72 TRP A CA 1
ATOM 589 C C . TRP A 1 72 ? 6.070 -11.080 -9.913 1.00 80.69 72 TRP A C 1
ATOM 591 O O . TRP A 1 72 ? 6.753 -10.063 -10.001 1.00 80.69 72 TRP A O 1
ATOM 601 N N . ARG A 1 73 ? 6.541 -12.208 -9.369 1.00 81.44 73 ARG A N 1
ATOM 602 C CA . ARG A 1 73 ? 7.850 -12.276 -8.718 1.00 81.44 73 ARG A CA 1
ATOM 603 C C . ARG A 1 73 ? 8.515 -13.626 -8.918 1.00 81.44 73 ARG A C 1
ATOM 605 O O . ARG A 1 73 ? 7.909 -14.657 -8.661 1.00 81.44 73 ARG A O 1
ATOM 612 N N . ASP A 1 74 ? 9.791 -13.601 -9.265 1.00 82.50 74 ASP A N 1
ATOM 613 C CA . ASP A 1 74 ? 10.644 -14.781 -9.326 1.00 82.50 74 ASP A CA 1
ATOM 614 C C . ASP A 1 74 ? 11.988 -14.533 -8.632 1.00 82.50 74 ASP A C 1
ATOM 616 O O . ASP A 1 74 ? 12.455 -13.401 -8.507 1.00 82.50 74 ASP A O 1
ATOM 620 N N . THR A 1 75 ? 12.601 -15.610 -8.145 1.00 78.06 75 THR A N 1
ATOM 621 C CA . THR A 1 75 ? 13.930 -15.584 -7.525 1.00 78.06 75 THR A CA 1
ATOM 622 C C . THR A 1 75 ? 14.829 -16.599 -8.204 1.00 78.06 75 THR A C 1
ATOM 624 O O . THR A 1 75 ? 14.423 -17.746 -8.384 1.00 78.06 75 THR A O 1
ATOM 627 N N . PHE A 1 76 ? 16.045 -16.202 -8.557 1.00 79.50 76 PHE A N 1
ATOM 628 C CA . PHE A 1 76 ? 17.031 -17.070 -9.203 1.00 79.50 76 PHE A CA 1
ATOM 629 C C . PHE A 1 76 ? 18.433 -16.732 -8.700 1.00 79.50 76 PHE A C 1
ATOM 631 O O . PHE A 1 76 ? 18.652 -15.636 -8.190 1.00 79.50 76 PHE A O 1
ATOM 638 N N . SER A 1 77 ? 19.370 -17.664 -8.835 1.00 78.56 77 SER A N 1
ATOM 639 C CA . SER A 1 77 ? 20.773 -17.420 -8.496 1.00 78.56 77 SER A CA 1
ATOM 640 C C . SER A 1 77 ? 21.538 -16.900 -9.711 1.00 78.56 77 SER A C 1
ATOM 642 O O . SER A 1 77 ? 21.342 -17.401 -10.821 1.00 78.56 77 SER A O 1
ATOM 644 N N . ASP A 1 78 ? 22.390 -15.897 -9.515 1.00 78.94 78 ASP A N 1
ATOM 645 C CA . ASP A 1 78 ? 23.333 -15.450 -10.542 1.00 78.94 78 ASP A CA 1
ATOM 646 C C . ASP A 1 78 ? 24.585 -16.352 -10.603 1.00 78.94 78 ASP A C 1
ATOM 648 O O . ASP A 1 78 ? 24.698 -17.353 -9.891 1.00 78.94 78 ASP A O 1
ATOM 652 N N . LYS A 1 79 ? 25.528 -16.014 -11.493 1.00 78.06 79 LYS A N 1
ATOM 653 C CA . LYS A 1 79 ? 26.780 -16.771 -11.680 1.00 78.06 79 LYS A CA 1
ATOM 654 C C . LYS A 1 79 ? 27.729 -16.682 -10.479 1.00 78.06 79 LYS A C 1
ATOM 656 O O . LYS A 1 79 ? 28.612 -17.523 -10.355 1.00 78.06 79 LYS A O 1
ATOM 661 N N . GLU A 1 80 ? 27.554 -15.677 -9.630 1.00 77.88 80 GLU A N 1
ATOM 662 C CA . GLU A 1 80 ? 28.362 -15.404 -8.437 1.00 77.88 80 GLU A CA 1
ATOM 663 C C . GLU A 1 80 ? 27.749 -16.051 -7.183 1.00 77.88 80 GLU A C 1
ATOM 665 O O . GLU A 1 80 ? 28.332 -16.006 -6.103 1.00 77.88 80 GLU A O 1
ATOM 670 N N . GLY A 1 81 ? 26.589 -16.701 -7.331 1.00 72.69 81 GLY A N 1
ATOM 671 C CA . GLY A 1 81 ? 25.871 -17.367 -6.255 1.00 72.69 81 GLY A CA 1
ATOM 672 C C . GLY A 1 81 ? 24.938 -16.445 -5.471 1.00 72.69 81 GLY A C 1
ATOM 673 O O . GLY A 1 81 ? 24.304 -16.922 -4.534 1.00 72.69 81 GLY A O 1
ATOM 674 N N . ASN A 1 82 ? 24.786 -15.169 -5.840 1.00 78.00 82 ASN A N 1
ATOM 675 C CA . ASN A 1 82 ? 23.833 -14.271 -5.188 1.00 78.00 82 ASN A CA 1
ATOM 676 C C . ASN A 1 82 ? 22.400 -14.623 -5.589 1.00 78.00 82 ASN A C 1
ATOM 678 O O . ASN A 1 82 ? 22.136 -15.069 -6.707 1.00 78.00 82 ASN A O 1
ATOM 682 N N . ILE A 1 83 ? 21.442 -14.370 -4.695 1.00 79.19 83 ILE A N 1
ATOM 683 C CA . ILE A 1 83 ? 20.020 -14.540 -5.010 1.00 79.19 83 ILE A CA 1
ATOM 684 C C . ILE A 1 83 ? 19.497 -13.233 -5.579 1.00 79.19 83 ILE A C 1
ATOM 686 O O . ILE A 1 83 ? 19.489 -12.215 -4.897 1.00 79.19 83 ILE A O 1
ATOM 690 N N . ILE A 1 84 ? 18.998 -13.260 -6.805 1.00 80.69 84 ILE A N 1
ATOM 691 C CA . ILE A 1 84 ? 18.354 -12.117 -7.436 1.00 80.69 84 ILE A CA 1
ATOM 692 C C . ILE A 1 84 ? 16.844 -12.238 -7.255 1.00 80.69 84 ILE A C 1
ATOM 694 O O . ILE A 1 84 ? 16.236 -13.223 -7.679 1.00 80.69 84 ILE A O 1
ATOM 698 N N . VAL A 1 85 ? 16.229 -11.213 -6.665 1.00 83.94 85 VAL A N 1
ATOM 699 C CA . VAL A 1 85 ? 14.770 -11.053 -6.667 1.00 83.94 85 VAL A CA 1
ATOM 700 C C . VAL A 1 85 ? 14.380 -10.224 -7.879 1.00 83.94 85 VAL A C 1
ATOM 702 O O . VAL A 1 85 ? 14.924 -9.141 -8.093 1.00 83.94 85 VAL A O 1
ATOM 705 N N . ARG A 1 86 ? 13.435 -10.732 -8.670 1.00 84.94 86 ARG A N 1
ATOM 706 C CA . ARG A 1 86 ? 12.839 -10.058 -9.824 1.00 84.94 86 ARG A CA 1
ATOM 707 C C . ARG A 1 86 ? 11.366 -9.799 -9.571 1.00 84.94 86 ARG A C 1
ATOM 709 O O . ARG A 1 86 ? 10.633 -10.693 -9.167 1.00 84.94 86 ARG A O 1
ATOM 716 N N . GLU A 1 87 ? 10.929 -8.584 -9.864 1.00 88.31 87 GLU A N 1
ATOM 717 C CA . GLU A 1 87 ? 9.527 -8.192 -9.902 1.00 88.31 87 GLU A CA 1
ATOM 718 C C . GLU A 1 87 ? 9.137 -7.791 -11.323 1.00 88.31 87 GLU A C 1
ATOM 720 O O . GLU A 1 87 ? 9.802 -6.975 -11.967 1.00 88.31 87 GLU A O 1
ATOM 725 N N . LYS A 1 88 ? 8.042 -8.373 -11.811 1.00 90.12 88 LYS A N 1
ATOM 726 C CA . LYS A 1 88 ? 7.423 -8.060 -13.097 1.00 90.12 88 LYS A CA 1
ATOM 727 C C . LYS A 1 88 ? 6.296 -7.073 -12.851 1.00 90.12 88 LYS A C 1
ATOM 729 O O . LYS A 1 88 ? 5.380 -7.358 -12.091 1.00 90.12 88 LYS A O 1
ATOM 734 N N . ILE A 1 89 ? 6.349 -5.920 -13.501 1.00 89.69 89 ILE A N 1
ATOM 735 C CA . ILE A 1 89 ? 5.375 -4.837 -13.332 1.00 89.69 89 ILE A CA 1
ATOM 736 C C . ILE A 1 89 ? 4.756 -4.555 -14.699 1.00 89.69 89 ILE A C 1
ATOM 738 O O . ILE A 1 89 ? 5.503 -4.503 -15.676 1.00 89.69 89 ILE A O 1
ATOM 742 N N . PRO A 1 90 ? 3.436 -4.340 -14.826 1.00 90.69 90 PRO A N 1
ATOM 743 C CA . PRO A 1 90 ? 2.832 -4.053 -16.122 1.00 90.69 90 PRO A CA 1
ATOM 744 C C . PRO A 1 90 ? 3.503 -2.851 -16.799 1.00 90.69 90 PRO A C 1
ATOM 746 O O . PRO A 1 90 ? 3.743 -1.823 -16.161 1.00 90.69 90 PRO A O 1
ATOM 749 N N . ALA A 1 91 ? 3.797 -2.950 -18.098 1.00 91.38 91 ALA A N 1
ATOM 750 C CA . ALA A 1 91 ? 4.506 -1.912 -18.861 1.00 91.38 91 ALA A CA 1
ATOM 751 C C . ALA A 1 91 ? 3.597 -0.721 -19.249 1.00 91.38 91 ALA A C 1
ATOM 753 O O . ALA A 1 91 ? 3.683 -0.151 -20.336 1.00 91.38 91 ALA A O 1
ATOM 754 N N . VAL A 1 92 ? 2.707 -0.323 -18.342 1.00 90.31 92 VAL A N 1
ATOM 755 C CA . VAL A 1 92 ? 1.653 0.686 -18.552 1.00 90.31 92 VAL A CA 1
ATOM 756 C C . VAL A 1 92 ? 2.186 2.118 -18.618 1.00 90.31 92 VAL A C 1
ATOM 758 O O . VAL A 1 92 ? 1.482 3.032 -19.032 1.00 90.31 92 VAL A O 1
ATOM 761 N N . ASN A 1 93 ? 3.447 2.318 -18.237 1.00 89.56 93 ASN A N 1
ATOM 762 C CA . ASN A 1 93 ? 4.146 3.599 -18.281 1.00 89.56 93 ASN A CA 1
ATOM 763 C C . ASN A 1 93 ? 4.755 3.921 -19.658 1.00 89.56 93 ASN A C 1
ATOM 765 O O . ASN A 1 93 ? 5.328 4.992 -19.824 1.00 89.56 93 ASN A O 1
ATOM 769 N N . THR A 1 94 ? 4.661 3.011 -20.631 1.00 88.75 94 THR A N 1
ATOM 770 C CA . THR A 1 94 ? 5.278 3.161 -21.961 1.00 88.75 94 THR A CA 1
ATOM 771 C C . THR A 1 94 ? 4.642 4.261 -22.811 1.00 88.75 94 THR A C 1
ATOM 773 O O . THR A 1 94 ? 5.320 4.855 -23.644 1.00 88.75 94 THR A O 1
ATOM 776 N N . ASN A 1 95 ? 3.359 4.568 -22.597 1.00 90.56 95 ASN A N 1
ATOM 777 C CA . ASN A 1 95 ? 2.628 5.599 -23.333 1.00 90.56 95 ASN A CA 1
ATOM 778 C C . ASN A 1 95 ? 1.774 6.451 -22.371 1.00 90.56 95 ASN A C 1
ATOM 780 O O . ASN A 1 95 ? 1.094 5.881 -21.510 1.00 90.56 95 ASN A O 1
ATOM 784 N N . PRO A 1 96 ? 1.725 7.790 -22.529 1.00 90.88 96 PRO A N 1
ATOM 785 C CA . PRO A 1 96 ? 0.849 8.662 -21.742 1.00 90.88 96 PRO A CA 1
ATOM 786 C C . PRO A 1 96 ? -0.628 8.236 -21.706 1.00 90.88 96 PRO A C 1
ATOM 788 O O . PRO A 1 96 ? -1.280 8.378 -20.671 1.00 90.88 96 PRO A O 1
ATOM 791 N N . TRP A 1 97 ? -1.159 7.690 -22.804 1.00 91.75 97 TRP A N 1
ATOM 792 C CA . TRP A 1 97 ? -2.528 7.174 -22.872 1.00 91.75 97 TRP A CA 1
ATOM 793 C C . TRP A 1 97 ? -2.723 5.938 -21.998 1.00 91.75 97 TRP A C 1
ATOM 795 O O . TRP A 1 97 ? -3.648 5.916 -21.189 1.00 91.75 97 TRP A O 1
ATOM 805 N N . PHE A 1 98 ? -1.829 4.946 -22.093 1.00 90.44 98 PHE A N 1
ATOM 806 C CA . PHE A 1 98 ? -1.890 3.753 -21.240 1.00 90.44 98 PHE A CA 1
ATOM 807 C C . PHE A 1 98 ? -1.737 4.100 -19.767 1.00 90.44 98 PHE A C 1
ATOM 809 O O . PHE A 1 98 ? -2.454 3.557 -18.935 1.00 90.44 98 PHE A O 1
ATOM 816 N N . LYS A 1 99 ? -0.882 5.069 -19.449 1.00 91.44 99 LYS A N 1
ATOM 817 C CA . LYS A 1 99 ? -0.720 5.593 -18.096 1.00 91.44 99 LYS A CA 1
ATOM 818 C C . LYS A 1 99 ? -2.016 6.187 -17.541 1.00 91.44 99 LYS A C 1
ATOM 820 O O . LYS A 1 99 ? -2.406 5.855 -16.423 1.00 91.44 99 LYS A O 1
ATOM 825 N N . ARG A 1 100 ? -2.704 7.036 -18.314 1.00 91.81 100 ARG A N 1
ATOM 826 C CA . ARG A 1 100 ? -3.999 7.620 -17.914 1.00 91.81 100 ARG A CA 1
ATOM 827 C C . ARG A 1 100 ? -5.082 6.555 -17.775 1.00 91.81 100 ARG A C 1
ATOM 829 O O . ARG A 1 100 ? -5.811 6.567 -16.788 1.00 91.81 100 ARG A O 1
ATOM 836 N N . LEU A 1 101 ? -5.156 5.628 -18.729 1.00 92.25 101 LEU A N 1
ATOM 837 C CA . LEU A 1 101 ? -6.106 4.519 -18.700 1.00 92.25 101 LEU A CA 1
ATOM 838 C C . LEU A 1 101 ? -5.880 3.629 -17.472 1.00 92.25 101 LEU A C 1
ATOM 840 O O . LEU A 1 101 ? -6.822 3.347 -16.740 1.00 92.25 101 LEU A O 1
ATOM 844 N N . TRP A 1 102 ? -4.630 3.243 -17.207 1.00 92.69 102 TRP A N 1
ATOM 845 C CA . TRP A 1 102 ? -4.265 2.426 -16.051 1.00 92.69 102 TRP A CA 1
ATOM 846 C C . TRP A 1 102 ? -4.616 3.113 -14.737 1.00 92.69 102 TRP A C 1
ATOM 848 O O . TRP A 1 102 ? -5.243 2.518 -13.866 1.00 92.69 102 TRP A O 1
ATOM 858 N N . CYS A 1 103 ? -4.272 4.395 -14.622 1.00 92.38 103 CYS A N 1
ATOM 859 C CA . CYS A 1 103 ? -4.640 5.217 -13.481 1.00 92.38 103 CYS A CA 1
ATOM 860 C C . CYS A 1 103 ? -6.160 5.232 -13.251 1.00 92.38 103 CYS A C 1
ATOM 862 O O . CYS A 1 103 ? -6.606 5.051 -12.121 1.00 92.38 103 CYS A O 1
ATOM 864 N N . ALA A 1 104 ? -6.956 5.446 -14.303 1.00 92.94 104 ALA A N 1
ATOM 865 C CA . ALA A 1 104 ? -8.413 5.458 -14.197 1.00 92.94 104 ALA A CA 1
ATOM 866 C C . ALA A 1 104 ? -8.960 4.096 -13.744 1.00 92.94 104 ALA A C 1
ATOM 868 O O . ALA A 1 104 ? -9.822 4.049 -12.872 1.00 92.94 104 ALA A O 1
ATOM 869 N N . ILE A 1 105 ? -8.421 3.000 -14.286 1.00 93.06 105 ILE A N 1
ATOM 870 C CA . ILE A 1 105 ? -8.803 1.632 -13.918 1.00 93.06 105 ILE A CA 1
ATOM 871 C C . ILE A 1 105 ? -8.488 1.344 -12.449 1.00 93.06 105 ILE A C 1
ATOM 873 O O . ILE A 1 105 ? -9.349 0.822 -11.745 1.00 93.06 105 ILE A O 1
ATOM 877 N N . GLU A 1 106 ? -7.290 1.680 -11.967 1.00 92.88 106 GLU A N 1
ATOM 878 C CA . GLU A 1 106 ? -6.906 1.467 -10.566 1.00 92.88 106 GLU A CA 1
ATOM 879 C C . GLU A 1 106 ? -7.794 2.273 -9.618 1.00 92.88 106 GLU A C 1
ATOM 881 O O . GLU A 1 106 ? -8.377 1.703 -8.697 1.00 92.88 106 GLU A O 1
ATOM 886 N N . VAL A 1 107 ? -7.981 3.574 -9.878 1.00 92.44 107 VAL A N 1
ATOM 887 C CA . VAL A 1 107 ? -8.861 4.430 -9.064 1.00 92.44 107 VAL A CA 1
ATOM 888 C C . VAL A 1 107 ? -10.286 3.873 -9.058 1.00 92.44 107 VAL A C 1
ATOM 890 O O . VAL A 1 107 ? -10.847 3.646 -7.988 1.00 92.44 107 VAL A O 1
ATOM 893 N N . ALA A 1 108 ? -10.853 3.572 -10.229 1.00 92.44 108 ALA A N 1
ATOM 894 C CA . ALA A 1 108 ? -12.194 3.002 -10.340 1.00 92.44 108 ALA A CA 1
ATOM 895 C C . ALA A 1 108 ? -12.316 1.629 -9.659 1.00 92.44 108 ALA A C 1
ATOM 897 O O . ALA A 1 108 ? -13.385 1.294 -9.159 1.00 92.44 108 ALA A O 1
ATOM 898 N N . SER A 1 109 ? -11.236 0.846 -9.599 1.00 91.25 109 SER A N 1
ATOM 899 C CA . SER A 1 109 ? -11.228 -0.462 -8.936 1.00 91.25 109 SER A CA 1
ATOM 900 C C . SER A 1 109 ? -11.154 -0.343 -7.412 1.00 91.25 109 SER A C 1
ATOM 902 O O . SER A 1 109 ? -11.779 -1.138 -6.715 1.00 91.25 109 SER A O 1
ATOM 904 N N . VAL A 1 110 ? -10.426 0.644 -6.879 1.00 91.44 110 VAL A N 1
ATOM 905 C CA . VAL A 1 110 ? -10.292 0.886 -5.429 1.00 91.44 110 VAL A CA 1
ATOM 906 C C . VAL A 1 110 ? -11.605 1.401 -4.824 1.00 91.44 110 VAL A C 1
ATOM 908 O O . VAL A 1 110 ? -11.971 1.012 -3.714 1.00 91.44 110 VAL A O 1
ATOM 911 N N . LEU A 1 111 ? -12.330 2.267 -5.537 1.00 91.25 111 LEU A N 1
ATOM 912 C CA . LEU A 1 111 ? -13.488 2.988 -4.992 1.00 91.25 111 LEU A CA 1
ATOM 913 C C . LEU A 1 111 ? -14.619 2.082 -4.465 1.00 91.25 111 LEU A C 1
ATOM 915 O O . LEU A 1 111 ? -15.016 2.263 -3.310 1.00 91.25 111 LEU A O 1
ATOM 919 N N . PRO A 1 112 ? -15.114 1.074 -5.214 1.00 91.25 112 PRO A N 1
ATOM 920 C CA . PRO A 1 112 ? -16.125 0.154 -4.698 1.00 91.25 112 PRO A CA 1
ATOM 921 C C . PRO A 1 112 ? -15.639 -0.589 -3.452 1.00 91.25 112 PRO A C 1
ATOM 923 O O . PRO A 1 112 ? -16.386 -0.761 -2.493 1.00 91.25 112 PRO A O 1
ATOM 926 N N . LEU A 1 113 ? -14.369 -1.001 -3.429 1.00 90.50 113 LEU A N 1
ATOM 927 C CA . LEU A 1 113 ? -13.786 -1.702 -2.287 1.00 90.50 113 LEU A CA 1
ATOM 928 C C . LEU A 1 113 ? -13.781 -0.835 -1.030 1.00 90.50 113 LEU A C 1
ATOM 930 O O . LEU A 1 113 ? -14.141 -1.340 0.031 1.00 90.50 113 LEU A O 1
ATOM 934 N N . ILE A 1 114 ? -13.432 0.449 -1.136 1.00 92.56 114 ILE A N 1
ATOM 935 C CA . ILE A 1 114 ? -13.537 1.385 -0.011 1.00 92.56 114 ILE A CA 1
ATOM 936 C C . ILE A 1 114 ? -14.998 1.486 0.443 1.00 92.56 114 ILE A C 1
ATOM 938 O O . ILE A 1 114 ? -15.280 1.294 1.625 1.00 92.56 114 ILE A O 1
ATOM 942 N N . LEU A 1 115 ? -15.937 1.723 -0.474 1.00 91.38 115 LEU A N 1
ATOM 943 C CA . LEU A 1 115 ? -17.350 1.891 -0.128 1.00 91.38 115 LEU A CA 1
ATOM 944 C C . LEU A 1 115 ? -17.908 0.666 0.620 1.00 91.38 115 LEU A C 1
ATOM 946 O O . LEU A 1 115 ? -18.466 0.794 1.709 1.00 91.38 115 LEU A O 1
ATOM 950 N N . PHE A 1 116 ? -17.693 -0.536 0.082 1.00 92.12 116 PHE A N 1
ATOM 951 C CA . PHE A 1 116 ? -18.256 -1.764 0.646 1.00 92.12 116 PHE A CA 1
ATOM 952 C C . PHE A 1 116 ? -17.477 -2.304 1.855 1.00 92.12 116 PHE A C 1
ATOM 954 O O . PHE A 1 116 ? -18.081 -2.881 2.758 1.00 92.12 116 PHE A O 1
ATOM 961 N N . ARG A 1 117 ? -16.143 -2.164 1.904 1.00 92.25 117 ARG A N 1
ATOM 962 C CA . ARG A 1 117 ? -15.325 -2.745 2.991 1.00 92.25 117 ARG A CA 1
ATOM 963 C C . ARG A 1 117 ? -15.014 -1.782 4.125 1.00 92.25 117 ARG A C 1
ATOM 965 O O . ARG A 1 117 ? -14.657 -2.263 5.196 1.00 92.25 117 ARG A O 1
ATOM 972 N N . VAL A 1 118 ? -15.130 -0.476 3.907 1.00 94.56 118 VAL A N 1
ATOM 973 C CA . VAL A 1 118 ? -14.856 0.534 4.939 1.00 94.56 118 VAL A CA 1
ATOM 974 C C . VAL A 1 118 ? -16.162 1.150 5.406 1.00 94.56 118 VAL A C 1
ATOM 976 O O . VAL A 1 118 ? -16.535 0.979 6.561 1.00 94.56 118 VAL A O 1
ATOM 979 N N . TYR A 1 119 ? -16.904 1.797 4.509 1.00 95.06 119 TYR A N 1
ATOM 980 C CA . TYR A 1 119 ? -18.061 2.585 4.931 1.00 95.06 119 TYR A CA 1
ATOM 981 C C . TYR A 1 119 ? -19.225 1.732 5.434 1.00 95.06 119 TYR A C 1
ATOM 983 O O . TYR A 1 119 ? -19.831 2.099 6.433 1.00 95.06 119 TYR A O 1
ATOM 991 N N . ILE A 1 120 ? -19.499 0.565 4.838 1.00 95.06 120 ILE A N 1
ATOM 992 C CA . ILE A 1 120 ? -20.548 -0.324 5.370 1.00 95.06 120 ILE A CA 1
ATOM 993 C C . ILE A 1 120 ? -20.241 -0.767 6.814 1.00 95.06 120 ILE A C 1
ATOM 995 O O . ILE A 1 120 ? -21.096 -0.573 7.673 1.00 95.06 120 ILE A O 1
ATOM 999 N N . PRO A 1 121 ? -19.054 -1.319 7.146 1.00 95.19 121 PRO A N 1
ATOM 1000 C CA . PRO A 1 121 ? -18.727 -1.622 8.538 1.00 95.19 121 PRO A CA 1
ATOM 1001 C C . PRO A 1 121 ? -18.743 -0.417 9.485 1.00 95.19 121 PRO A C 1
ATOM 1003 O O . PRO A 1 121 ? -19.227 -0.563 10.603 1.00 95.19 121 PRO A O 1
ATOM 1006 N N . LEU A 1 122 ? -18.259 0.756 9.056 1.00 94.69 122 LEU A N 1
ATOM 1007 C CA . LEU A 1 122 ? -18.317 1.967 9.886 1.00 94.69 122 LEU A CA 1
ATOM 1008 C C . LEU A 1 122 ? -19.767 2.344 10.219 1.00 94.69 122 LEU A C 1
ATOM 1010 O O . LEU A 1 122 ? -20.078 2.607 11.375 1.00 94.69 122 LEU A O 1
ATOM 1014 N N . LEU A 1 123 ? -20.674 2.286 9.236 1.00 94.56 123 LEU A N 1
ATOM 1015 C CA . LEU A 1 123 ? -22.108 2.538 9.439 1.00 94.56 123 LEU A CA 1
ATOM 1016 C C . LEU A 1 123 ? -22.770 1.512 10.373 1.00 94.56 123 LEU A C 1
ATOM 1018 O O . LEU A 1 123 ? -23.749 1.830 11.038 1.00 94.56 123 LEU A O 1
ATOM 1022 N N . LEU A 1 124 ? -22.230 0.294 10.453 1.00 95.38 124 LEU A N 1
ATOM 1023 C CA . LEU A 1 124 ? -22.669 -0.746 11.390 1.00 95.38 124 LEU A CA 1
ATOM 1024 C C . LEU A 1 124 ? -22.037 -0.604 12.793 1.00 95.38 124 LEU A C 1
ATOM 1026 O O . LEU A 1 124 ? -22.208 -1.493 13.631 1.00 95.38 124 LEU A O 1
ATOM 1030 N N . GLY A 1 125 ? -21.299 0.482 13.052 1.00 93.94 125 GLY A N 1
ATOM 1031 C CA . GLY A 1 125 ? -20.684 0.783 14.347 1.00 93.94 125 GLY A CA 1
ATOM 1032 C C . GLY A 1 125 ? -19.410 -0.010 14.644 1.00 93.94 125 GLY A C 1
ATOM 1033 O O . GLY A 1 125 ? -19.089 -0.226 15.810 1.00 93.94 125 GLY A O 1
ATOM 1034 N N . TYR A 1 126 ? -18.703 -0.499 13.618 1.00 95.56 126 TYR A N 1
ATOM 1035 C CA . TYR A 1 126 ? -17.407 -1.155 13.808 1.00 95.56 126 TYR A CA 1
ATOM 1036 C C . TYR A 1 126 ? -16.260 -0.146 13.800 1.00 95.56 126 TYR A C 1
ATOM 1038 O O . TYR A 1 126 ? -16.151 0.667 12.885 1.00 95.56 126 TYR A O 1
ATOM 1046 N N . THR A 1 127 ? -15.317 -0.314 14.721 1.00 93.56 127 THR A N 1
ATOM 1047 C CA . THR A 1 127 ? -13.977 0.270 14.628 1.00 93.56 127 THR A CA 1
ATOM 1048 C C . THR A 1 127 ? -13.146 -0.533 13.631 1.00 93.56 127 THR A C 1
ATOM 1050 O O . THR A 1 127 ? -13.098 -1.769 13.676 1.00 93.56 127 THR A O 1
ATOM 1053 N N . LEU A 1 128 ? -12.480 0.153 12.705 1.00 94.88 128 LEU A N 1
ATOM 1054 C CA . LEU A 1 128 ? -11.712 -0.489 11.643 1.00 94.88 128 LEU A CA 1
ATOM 1055 C C . LEU A 1 128 ? -10.214 -0.390 11.881 1.00 94.88 128 LEU A C 1
ATOM 1057 O O . LEU A 1 128 ? -9.670 0.695 12.036 1.00 94.88 128 LEU A O 1
ATOM 1061 N N . VAL A 1 129 ? -9.539 -1.537 11.814 1.00 94.50 129 VAL A N 1
ATOM 1062 C CA . VAL A 1 129 ? -8.075 -1.602 11.751 1.00 94.50 129 VAL A CA 1
ATOM 1063 C C . VAL A 1 129 ? -7.691 -2.013 10.338 1.00 94.50 129 VAL A C 1
ATOM 1065 O O . VAL A 1 129 ? -7.851 -3.175 9.950 1.00 94.50 129 VAL A O 1
ATOM 1068 N N . ALA A 1 130 ? -7.231 -1.044 9.551 1.00 92.69 130 ALA A N 1
ATOM 1069 C CA . ALA A 1 130 ? -6.864 -1.252 8.159 1.00 92.69 130 ALA A CA 1
ATOM 1070 C C . ALA A 1 130 ? -5.361 -1.512 8.006 1.00 92.69 130 ALA A C 1
ATOM 1072 O O . ALA A 1 130 ? -4.532 -0.697 8.398 1.00 92.69 130 ALA A O 1
ATOM 1073 N N . GLU A 1 131 ? -5.004 -2.626 7.374 1.00 89.25 131 GLU A N 1
ATOM 1074 C CA . GLU A 1 131 ? -3.659 -2.836 6.839 1.00 89.25 131 GLU A CA 1
ATOM 1075 C C . GLU A 1 131 ? -3.637 -2.325 5.404 1.00 89.25 131 GLU A C 1
ATOM 1077 O O . GLU A 1 131 ? -4.473 -2.761 4.619 1.00 89.25 131 GLU A O 1
ATOM 1082 N N . ARG A 1 132 ? -2.689 -1.436 5.063 1.00 86.00 132 ARG A N 1
ATOM 1083 C CA . ARG A 1 132 ? -2.538 -0.820 3.727 1.00 86.00 132 ARG A CA 1
ATOM 1084 C C . ARG A 1 132 ? -3.862 -0.232 3.227 1.00 86.00 132 ARG A C 1
ATOM 1086 O O . ARG A 1 132 ? -4.701 -0.930 2.676 1.00 86.00 132 ARG A O 1
ATOM 1093 N N . TYR A 1 133 ? -4.078 1.049 3.498 1.00 91.31 133 TYR A N 1
ATOM 1094 C CA . TYR A 1 133 ? -5.308 1.742 3.122 1.00 91.31 133 TYR A CA 1
ATOM 1095 C C . TYR A 1 133 ? -5.105 2.578 1.845 1.00 91.31 133 TYR A C 1
ATOM 1097 O O . TYR A 1 133 ? -4.231 2.289 1.028 1.00 91.31 133 TYR A O 1
ATOM 1105 N N . VAL A 1 134 ? -5.900 3.632 1.668 1.00 92.44 134 VAL A N 1
ATOM 1106 C CA . VAL A 1 134 ? -5.894 4.525 0.502 1.00 92.44 134 VAL A CA 1
ATOM 1107 C C . VAL A 1 134 ? -4.495 5.026 0.131 1.00 92.44 134 VAL A C 1
ATOM 1109 O O . VAL A 1 134 ? -4.154 5.070 -1.050 1.00 92.44 134 VAL A O 1
ATOM 1112 N N . ILE A 1 135 ? -3.665 5.362 1.122 1.00 93.88 135 ILE A N 1
ATOM 1113 C CA . ILE A 1 135 ? -2.311 5.876 0.880 1.00 93.88 135 ILE A CA 1
ATOM 1114 C C . ILE A 1 135 ? -1.445 4.836 0.144 1.00 93.88 135 ILE A C 1
ATOM 1116 O O . ILE A 1 135 ? -0.797 5.188 -0.838 1.00 93.88 135 ILE A O 1
ATOM 1120 N N . ASP A 1 136 ? -1.488 3.554 0.534 1.00 93.44 136 ASP A N 1
ATOM 1121 C CA . ASP A 1 136 ? -0.737 2.476 -0.146 1.00 93.44 136 ASP A CA 1
ATOM 1122 C C . ASP A 1 136 ? -1.233 2.282 -1.584 1.00 93.44 136 ASP A C 1
ATOM 1124 O O . ASP A 1 136 ? -0.424 2.080 -2.490 1.00 93.44 136 ASP A O 1
ATOM 1128 N N . SER A 1 137 ? -2.539 2.445 -1.827 1.00 93.56 137 SER A N 1
ATOM 1129 C CA . SER A 1 137 ? -3.096 2.424 -3.186 1.00 93.56 137 SER A CA 1
ATOM 1130 C C . SER A 1 137 ? -2.557 3.581 -4.035 1.00 93.56 137 SER A C 1
ATOM 1132 O O . SER A 1 137 ? -2.091 3.355 -5.148 1.00 93.56 137 SER A O 1
ATOM 1134 N N . ILE A 1 138 ? -2.539 4.810 -3.508 1.00 95.44 138 ILE A N 1
ATOM 1135 C CA . ILE A 1 138 ? -2.005 5.988 -4.214 1.00 95.44 138 ILE A CA 1
ATOM 1136 C C . ILE A 1 138 ? -0.518 5.806 -4.550 1.00 95.44 138 ILE A C 1
ATOM 1138 O O . ILE A 1 138 ? -0.108 6.029 -5.692 1.00 95.44 138 ILE A O 1
ATOM 1142 N N . VAL A 1 139 ? 0.283 5.371 -3.572 1.00 95.94 139 VAL A N 1
ATOM 1143 C CA . VAL A 1 139 ? 1.724 5.129 -3.739 1.00 95.94 139 VAL A CA 1
ATOM 1144 C C . VAL A 1 139 ? 1.977 4.016 -4.758 1.00 95.94 139 VAL A C 1
ATOM 1146 O O . VAL A 1 139 ? 2.825 4.164 -5.638 1.00 95.94 139 VAL A O 1
ATOM 1149 N N . THR A 1 140 ? 1.209 2.927 -4.699 1.00 93.25 140 THR A N 1
ATOM 1150 C CA . THR A 1 140 ? 1.332 1.811 -5.646 1.00 93.25 140 THR A CA 1
ATOM 1151 C C . THR A 1 140 ? 0.984 2.248 -7.067 1.00 93.25 140 THR A C 1
ATOM 1153 O O . THR A 1 140 ? 1.746 1.964 -7.988 1.00 93.25 140 THR A O 1
ATOM 1156 N N . ILE A 1 141 ? -0.092 3.016 -7.263 1.00 93.94 141 ILE A N 1
ATOM 1157 C CA . ILE A 1 141 ? -0.452 3.550 -8.586 1.00 93.94 141 ILE A CA 1
ATOM 1158 C C . ILE A 1 141 ? 0.677 4.426 -9.134 1.00 93.94 141 ILE A C 1
ATOM 1160 O O . ILE A 1 141 ? 1.096 4.220 -10.275 1.00 93.94 141 ILE A O 1
ATOM 1164 N N . ALA A 1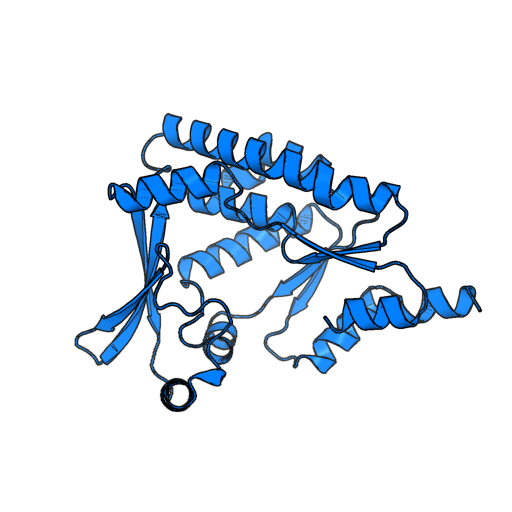 142 ? 1.208 5.348 -8.320 1.00 95.94 142 ALA A N 1
ATOM 1165 C CA . ALA A 1 142 ? 2.319 6.221 -8.701 1.00 95.94 142 ALA A CA 1
ATOM 1166 C C . ALA A 1 142 ? 3.550 5.416 -9.151 1.00 95.94 142 ALA A C 1
ATOM 1168 O O . ALA A 1 142 ? 4.167 5.741 -10.168 1.00 95.94 142 ALA A O 1
ATOM 1169 N N . TYR A 1 143 ? 3.868 4.330 -8.442 1.00 94.75 143 TYR A N 1
ATOM 1170 C CA . TYR A 1 143 ? 4.954 3.424 -8.807 1.00 94.75 143 TYR A CA 1
ATOM 1171 C C . TYR A 1 143 ? 4.677 2.685 -10.125 1.00 94.75 143 TYR A C 1
ATOM 1173 O O . TYR A 1 143 ? 5.523 2.647 -11.022 1.00 94.75 143 TYR A O 1
ATOM 1181 N N . PHE A 1 144 ? 3.476 2.124 -10.288 1.00 91.75 144 PHE A N 1
ATOM 1182 C CA . PHE A 1 144 ? 3.105 1.335 -11.467 1.00 91.75 144 PHE A CA 1
ATOM 1183 C C . PHE A 1 144 ? 3.163 2.165 -12.747 1.00 91.75 144 PHE A C 1
ATOM 1185 O O . PHE A 1 144 ? 3.731 1.713 -13.745 1.00 91.75 144 PHE A O 1
ATOM 1192 N N . ILE A 1 145 ? 2.667 3.401 -12.706 1.00 93.62 145 ILE A N 1
ATOM 1193 C CA . ILE A 1 145 ? 2.708 4.309 -13.856 1.00 93.62 145 ILE A CA 1
ATOM 1194 C C . ILE A 1 145 ? 4.022 5.097 -13.975 1.00 93.62 145 ILE A C 1
ATOM 1196 O O . ILE A 1 145 ? 4.172 5.874 -14.920 1.00 93.62 145 ILE A O 1
ATOM 1200 N N . ASN A 1 146 ? 4.960 4.884 -13.045 1.00 93.31 146 ASN A N 1
ATOM 1201 C CA . ASN A 1 146 ? 6.239 5.582 -12.944 1.00 93.31 146 ASN A CA 1
ATOM 1202 C C . ASN A 1 146 ? 6.077 7.114 -12.961 1.00 93.31 146 ASN A C 1
ATOM 1204 O O . ASN A 1 146 ? 6.685 7.811 -13.773 1.00 93.31 146 ASN A O 1
ATOM 1208 N N . ASP A 1 147 ? 5.189 7.633 -12.109 1.00 93.94 147 ASP A N 1
ATOM 1209 C CA . ASP A 1 147 ? 4.888 9.062 -12.010 1.00 93.94 147 ASP A CA 1
ATOM 1210 C C . ASP A 1 147 ? 4.676 9.510 -10.573 1.00 93.94 147 ASP A C 1
ATOM 1212 O O . ASP A 1 147 ? 3.598 9.366 -9.994 1.00 93.94 147 ASP A O 1
ATOM 1216 N N . PHE A 1 148 ? 5.702 10.141 -10.019 1.00 95.06 148 PHE A N 1
ATOM 1217 C CA . PHE A 1 148 ? 5.636 10.722 -8.687 1.00 95.06 148 PHE A CA 1
ATOM 1218 C C . PHE A 1 148 ? 4.674 11.925 -8.601 1.00 95.06 148 PHE A C 1
ATOM 1220 O O . PHE A 1 148 ? 4.160 12.240 -7.525 1.00 95.06 148 PHE A O 1
ATOM 1227 N N . GLY A 1 149 ? 4.370 12.580 -9.729 1.00 94.62 149 GLY A N 1
ATOM 1228 C CA . GLY A 1 149 ? 3.365 13.643 -9.819 1.00 94.62 149 GLY A CA 1
ATOM 1229 C C . GLY A 1 149 ? 1.940 13.148 -9.559 1.00 94.62 149 GLY A C 1
ATOM 1230 O O . GLY A 1 149 ? 1.069 13.940 -9.189 1.00 94.62 149 GLY A O 1
ATOM 1231 N N . PHE A 1 150 ? 1.699 11.834 -9.658 1.00 95.38 150 PHE A N 1
ATOM 1232 C CA . PHE A 1 150 ? 0.401 11.243 -9.342 1.00 95.38 150 PHE A CA 1
ATOM 1233 C C . PHE A 1 150 ? -0.026 11.483 -7.893 1.00 95.38 150 PHE A C 1
ATOM 1235 O O . PHE A 1 150 ? -1.214 11.691 -7.653 1.00 95.38 150 PHE A O 1
ATOM 1242 N N . LEU A 1 151 ? 0.923 11.535 -6.951 1.00 96.00 151 LEU A N 1
ATOM 1243 C CA . LEU A 1 151 ? 0.652 11.748 -5.522 1.00 96.00 151 LEU A CA 1
ATOM 1244 C C . LEU A 1 151 ? -0.124 13.049 -5.246 1.00 96.00 151 LEU A C 1
ATOM 1246 O O . LEU A 1 151 ? -0.830 13.152 -4.251 1.00 96.00 151 LEU A O 1
ATOM 1250 N N . THR A 1 152 ? -0.018 14.036 -6.141 1.00 94.88 152 THR A N 1
ATOM 1251 C CA . THR A 1 152 ? -0.713 15.333 -6.056 1.00 94.88 152 THR A CA 1
ATOM 1252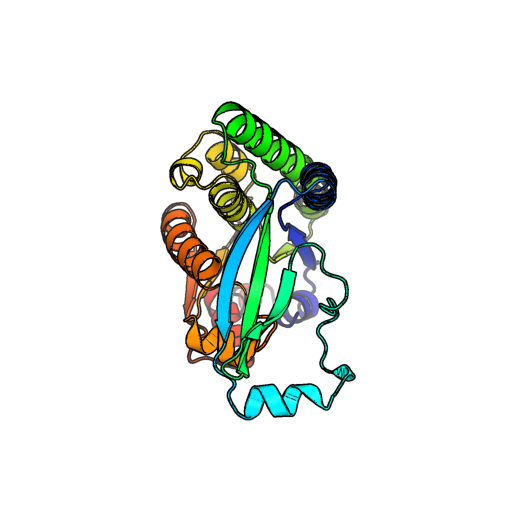 C C . THR A 1 152 ? -1.813 15.503 -7.110 1.00 94.88 152 THR A C 1
ATOM 1254 O O . THR A 1 152 ? -2.380 16.584 -7.253 1.00 94.88 152 THR A O 1
ATOM 1257 N N . SER A 1 153 ? -2.110 14.455 -7.879 1.00 94.69 153 SER A N 1
ATOM 1258 C CA . SER A 1 153 ? -3.105 14.487 -8.952 1.00 94.69 153 SER A CA 1
ATOM 1259 C C . SER A 1 153 ? -4.543 14.521 -8.426 1.00 94.69 153 SER A C 1
ATOM 1261 O O . SER A 1 153 ? -4.814 14.212 -7.265 1.00 94.69 153 SER A O 1
ATOM 1263 N N . LEU A 1 154 ? -5.496 14.831 -9.311 1.00 92.81 154 LEU A N 1
ATOM 1264 C CA . LEU A 1 154 ? -6.922 14.768 -8.986 1.00 92.81 154 LEU A CA 1
ATOM 1265 C C . LEU A 1 154 ? -7.351 13.369 -8.514 1.00 92.81 154 LEU A C 1
ATOM 1267 O O . LEU A 1 154 ? -8.131 13.269 -7.575 1.00 92.81 154 LEU A O 1
ATOM 1271 N N . GLY A 1 155 ? -6.818 12.302 -9.121 1.00 93.81 155 GLY A N 1
ATOM 1272 C CA . GLY A 1 155 ? -7.131 10.925 -8.729 1.00 93.81 155 GLY A CA 1
ATOM 1273 C C . GLY A 1 155 ? -6.688 10.616 -7.300 1.00 93.81 155 GLY A C 1
ATOM 1274 O O . GLY A 1 155 ? -7.471 10.084 -6.517 1.00 93.81 155 GLY A O 1
ATOM 1275 N N . ALA A 1 156 ? -5.472 11.025 -6.926 1.00 95.00 156 ALA A N 1
ATOM 1276 C CA . ALA A 1 156 ? -4.994 10.899 -5.551 1.00 95.00 156 ALA A CA 1
ATOM 1277 C C . ALA A 1 156 ? -5.834 11.739 -4.579 1.00 95.00 156 ALA A C 1
ATOM 1279 O O . ALA A 1 156 ? -6.246 11.235 -3.540 1.00 95.00 156 ALA A O 1
ATOM 1280 N N . ARG A 1 157 ? -6.164 12.988 -4.934 1.00 94.50 157 ARG A N 1
ATOM 1281 C CA . ARG A 1 157 ? -7.019 13.858 -4.108 1.00 94.50 157 ARG A CA 1
ATOM 1282 C C . ARG A 1 157 ? -8.415 13.276 -3.894 1.00 94.50 157 ARG A C 1
ATOM 1284 O O . ARG A 1 157 ? -8.909 13.320 -2.775 1.00 94.50 157 ARG A O 1
ATOM 1291 N N . LEU A 1 158 ? -9.026 12.718 -4.938 1.00 94.31 158 LEU A N 1
ATOM 1292 C CA . LEU A 1 158 ? -10.322 12.048 -4.850 1.00 94.31 158 LEU A CA 1
ATOM 1293 C C . LEU A 1 158 ? -10.243 10.828 -3.931 1.00 94.31 158 LEU A C 1
ATOM 1295 O O . LEU A 1 158 ? -11.092 10.666 -3.067 1.00 94.31 158 LEU A O 1
ATOM 1299 N N . LEU A 1 159 ? -9.202 10.005 -4.068 1.00 94.06 159 LEU A N 1
ATOM 1300 C CA . LEU A 1 159 ? -8.989 8.863 -3.183 1.00 94.06 159 LEU A CA 1
ATOM 1301 C C . LEU A 1 159 ? -8.817 9.301 -1.719 1.00 94.06 159 LEU A C 1
ATOM 1303 O O . LEU A 1 159 ? -9.446 8.722 -0.839 1.00 94.06 159 LEU A O 1
ATOM 1307 N N . LEU A 1 160 ? -8.034 10.352 -1.455 1.00 94.19 160 LEU A N 1
ATOM 1308 C CA . LEU A 1 160 ? -7.840 10.894 -0.105 1.00 94.19 160 LEU A CA 1
ATOM 1309 C C . LEU A 1 160 ? -9.143 11.384 0.546 1.00 94.19 160 LEU A C 1
ATOM 1311 O O . LEU A 1 160 ? -9.270 11.296 1.761 1.00 94.19 160 LEU A O 1
ATOM 1315 N N . GLN A 1 161 ? -10.129 11.847 -0.228 1.00 93.38 161 GLN A N 1
ATOM 1316 C CA . GLN A 1 161 ? -11.436 12.250 0.316 1.00 93.38 161 GLN A CA 1
ATOM 1317 C C . GLN A 1 161 ? -12.234 11.082 0.915 1.00 93.38 161 GLN A C 1
ATOM 1319 O O . GLN A 1 161 ? -13.138 11.316 1.711 1.00 93.38 161 GLN A O 1
ATOM 1324 N N . PHE A 1 162 ? -11.897 9.838 0.565 1.00 93.00 162 PHE A N 1
ATOM 1325 C CA . PHE A 1 162 ? -12.505 8.644 1.154 1.00 93.00 162 PHE A CA 1
ATOM 1326 C C . PHE A 1 162 ? -11.863 8.219 2.476 1.00 93.00 162 PHE A C 1
ATOM 1328 O O . PHE A 1 162 ? -12.243 7.192 3.034 1.00 93.00 162 PHE A O 1
ATOM 1335 N N . ILE A 1 163 ? -10.885 8.973 2.979 1.00 93.69 163 ILE A N 1
ATOM 1336 C CA . ILE A 1 163 ? -10.347 8.757 4.317 1.00 93.69 163 ILE A CA 1
ATOM 1337 C C . ILE A 1 163 ? -11.385 9.243 5.345 1.00 93.69 163 ILE A C 1
ATOM 1339 O O . ILE A 1 163 ? -11.802 10.403 5.282 1.00 93.69 163 ILE A O 1
ATOM 1343 N N . PRO A 1 164 ? -11.817 8.391 6.296 1.00 92.44 164 PRO A N 1
ATOM 1344 C CA . PRO A 1 164 ? -12.692 8.816 7.385 1.00 92.44 164 PRO A CA 1
ATOM 1345 C C . PRO A 1 164 ? -12.053 9.939 8.214 1.00 92.44 164 PRO A C 1
ATOM 1347 O O . PRO A 1 164 ? -10.846 9.927 8.437 1.00 92.44 164 PRO A O 1
ATOM 1350 N N . LYS A 1 165 ? -12.858 10.896 8.690 1.00 87.44 165 LYS A N 1
ATOM 1351 C CA . LYS A 1 165 ? -12.357 12.084 9.411 1.00 87.44 165 LYS A CA 1
ATOM 1352 C C . LYS A 1 165 ? -11.608 11.739 10.700 1.00 87.44 165 LYS A C 1
ATOM 1354 O O . LYS A 1 165 ? -10.607 12.377 10.995 1.00 87.44 165 LYS A O 1
ATOM 1359 N N . ASP A 1 166 ? -12.052 10.697 11.395 1.00 88.62 166 ASP A N 1
ATOM 1360 C CA . ASP A 1 166 ? -11.477 10.249 12.669 1.00 88.62 166 ASP A CA 1
ATOM 1361 C C . ASP A 1 166 ? -10.393 9.171 12.470 1.00 88.62 166 ASP A C 1
ATOM 1363 O O . ASP A 1 166 ? -10.062 8.412 13.380 1.00 88.62 166 ASP A O 1
ATOM 1367 N N . ALA A 1 167 ? -9.864 9.037 11.247 1.00 91.31 167 ALA A N 1
ATOM 1368 C CA . ALA A 1 167 ? -8.831 8.059 10.946 1.00 91.31 167 ALA A CA 1
ATOM 1369 C C . ALA A 1 167 ? -7.471 8.501 11.500 1.00 91.31 167 ALA A C 1
ATOM 1371 O O . ALA A 1 167 ? -6.968 9.576 11.174 1.00 91.31 167 ALA A O 1
ATOM 1372 N N . VAL A 1 168 ? -6.834 7.607 12.254 1.00 91.88 168 VAL A N 1
ATOM 1373 C CA . VAL A 1 168 ? -5.442 7.753 12.686 1.00 91.88 168 VAL A CA 1
ATOM 1374 C C . VAL A 1 168 ? -4.547 6.900 11.795 1.00 91.88 168 VAL A C 1
ATOM 1376 O O . VAL A 1 168 ? -4.802 5.709 11.594 1.00 91.88 168 VAL A O 1
ATOM 1379 N N . PHE A 1 169 ? -3.483 7.498 11.260 1.00 93.69 169 PHE A N 1
ATOM 1380 C CA . PHE A 1 169 ? -2.497 6.781 10.459 1.00 93.69 169 PHE A CA 1
ATOM 1381 C C . PHE A 1 169 ? -1.286 6.414 11.301 1.00 93.69 169 PHE A C 1
ATOM 1383 O O . PHE A 1 169 ? -0.725 7.249 12.001 1.00 93.69 169 PHE A O 1
ATOM 1390 N N . ILE A 1 170 ? -0.847 5.165 11.179 1.00 94.00 170 ILE A N 1
ATOM 1391 C CA . ILE A 1 170 ? 0.392 4.688 11.787 1.00 94.00 170 ILE A CA 1
ATOM 1392 C C . ILE A 1 170 ? 1.303 4.235 10.658 1.00 94.00 170 ILE A C 1
ATOM 1394 O O . ILE A 1 170 ? 0.994 3.269 9.952 1.00 94.00 170 ILE A O 1
ATOM 1398 N N . HIS A 1 171 ? 2.421 4.930 10.483 1.00 94.19 171 HIS A N 1
ATOM 1399 C CA . HIS A 1 171 ? 3.438 4.551 9.516 1.00 94.19 171 HIS A CA 1
ATOM 1400 C C . HIS A 1 171 ? 4.561 3.799 10.224 1.00 94.19 171 HIS A C 1
ATOM 1402 O O . HIS A 1 171 ? 5.204 4.311 11.135 1.00 94.19 171 HIS A O 1
ATOM 1408 N N . LEU A 1 172 ? 4.781 2.555 9.806 1.00 93.81 172 LEU A N 1
ATOM 1409 C CA . LEU A 1 172 ? 5.869 1.720 10.299 1.00 93.81 172 LEU A CA 1
ATOM 1410 C C . LEU A 1 172 ? 7.000 1.730 9.266 1.00 93.81 172 LEU A C 1
ATOM 1412 O O . LEU A 1 172 ? 6.916 1.013 8.268 1.00 93.81 172 LEU A O 1
ATOM 1416 N N . ASP A 1 173 ? 8.044 2.524 9.509 1.00 93.31 173 ASP A N 1
ATOM 1417 C CA . ASP A 1 173 ? 9.224 2.580 8.636 1.00 93.31 173 ASP A CA 1
ATOM 1418 C C . ASP A 1 173 ? 10.307 1.606 9.116 1.00 93.31 173 ASP A C 1
ATOM 1420 O O . ASP A 1 173 ? 10.445 1.315 10.312 1.00 93.31 173 ASP A O 1
ATOM 1424 N N . SER A 1 174 ? 11.094 1.092 8.174 1.00 92.19 174 SER A N 1
ATOM 1425 C CA . SER A 1 174 ? 12.329 0.374 8.472 1.00 92.19 174 SER A CA 1
ATOM 1426 C C . SER A 1 174 ? 13.316 0.505 7.318 1.00 92.19 174 SER A C 1
ATOM 1428 O O . SER A 1 174 ? 12.925 0.514 6.150 1.00 92.19 174 SER A O 1
ATOM 1430 N N . ASP A 1 175 ? 14.609 0.577 7.634 1.00 91.81 175 ASP A N 1
ATOM 1431 C CA . ASP A 1 175 ? 15.642 0.613 6.607 1.00 91.81 175 ASP A CA 1
ATOM 1432 C C . ASP A 1 175 ? 15.695 -0.698 5.795 1.00 91.81 175 ASP A C 1
ATOM 1434 O O . ASP A 1 175 ? 15.337 -1.783 6.267 1.00 91.81 175 ASP A O 1
ATOM 1438 N N . TYR A 1 176 ? 16.174 -0.603 4.551 1.00 90.06 176 TYR A N 1
ATOM 1439 C CA . TYR A 1 176 ? 16.187 -1.739 3.627 1.00 90.06 176 TYR A CA 1
ATOM 1440 C C . TYR A 1 176 ? 17.000 -2.932 4.147 1.00 90.06 176 TYR A C 1
ATOM 1442 O O . TYR A 1 176 ? 16.603 -4.081 3.951 1.00 90.06 176 TYR A O 1
ATOM 1450 N N . LYS A 1 177 ? 18.116 -2.685 4.847 1.00 88.62 177 LYS A N 1
ATOM 1451 C CA . LYS A 1 177 ? 18.976 -3.748 5.383 1.00 88.62 177 LYS A CA 1
ATOM 1452 C C . LYS A 1 177 ? 18.239 -4.527 6.470 1.00 88.62 177 LYS A C 1
ATOM 1454 O O . LYS A 1 177 ? 18.288 -5.759 6.489 1.00 88.62 177 LYS A O 1
ATOM 1459 N N . THR A 1 178 ? 17.506 -3.832 7.334 1.00 90.06 178 THR A N 1
ATOM 1460 C CA . THR A 1 178 ? 16.661 -4.461 8.352 1.00 90.06 178 THR A CA 1
ATOM 1461 C C . THR A 1 178 ? 15.493 -5.228 7.730 1.00 90.06 178 THR A C 1
ATOM 1463 O O . THR A 1 178 ? 15.239 -6.368 8.127 1.00 90.06 178 THR A O 1
ATOM 1466 N N . LEU A 1 179 ? 14.822 -4.674 6.714 1.00 89.25 179 LEU A N 1
ATOM 1467 C CA . LEU A 1 179 ? 13.763 -5.376 5.976 1.00 89.25 179 LEU A CA 1
ATOM 1468 C C . LEU A 1 179 ? 14.278 -6.657 5.312 1.00 89.25 179 LEU A C 1
ATOM 1470 O O . LEU A 1 179 ? 13.650 -7.707 5.448 1.00 89.25 179 LEU A O 1
ATOM 1474 N N . MET A 1 180 ? 15.439 -6.595 4.661 1.00 85.12 180 MET A N 1
ATOM 1475 C CA . MET A 1 180 ? 16.089 -7.745 4.032 1.00 85.12 180 MET A CA 1
ATOM 1476 C C . MET A 1 180 ? 16.443 -8.822 5.062 1.00 85.12 180 MET A C 1
ATOM 1478 O O . MET A 1 180 ? 16.159 -9.995 4.846 1.00 85.12 180 MET A O 1
ATOM 1482 N N . LYS A 1 181 ? 16.968 -8.435 6.231 1.00 85.56 181 LYS A N 1
ATOM 1483 C CA . LYS A 1 181 ? 17.265 -9.370 7.328 1.00 85.56 181 LYS A CA 1
ATOM 1484 C C . LYS A 1 181 ? 16.011 -10.050 7.893 1.00 85.56 181 LYS A C 1
ATOM 1486 O O . LYS A 1 181 ? 16.101 -11.184 8.349 1.00 85.56 181 LYS A O 1
ATOM 1491 N N . ARG A 1 182 ? 14.867 -9.356 7.912 1.00 84.88 182 ARG A N 1
ATOM 1492 C CA . ARG A 1 182 ? 13.594 -9.863 8.465 1.00 84.88 182 ARG A CA 1
ATOM 1493 C C . ARG A 1 182 ? 12.778 -10.682 7.470 1.00 84.88 182 ARG A C 1
ATOM 1495 O O . ARG A 1 182 ? 12.031 -11.555 7.891 1.00 84.88 182 ARG A O 1
ATOM 1502 N N . ARG A 1 183 ? 12.852 -10.353 6.178 1.00 82.12 183 ARG A N 1
ATOM 1503 C CA . ARG A 1 183 ? 12.027 -10.967 5.123 1.00 82.12 183 ARG A CA 1
ATOM 1504 C C . ARG A 1 183 ? 12.800 -11.936 4.233 1.00 82.12 183 ARG A C 1
ATOM 1506 O O . ARG A 1 183 ? 12.164 -12.694 3.502 1.00 82.12 183 ARG A O 1
ATOM 1513 N N . GLY A 1 184 ? 14.133 -11.896 4.253 1.00 81.25 184 GLY A N 1
ATOM 1514 C CA . GLY A 1 184 ? 14.985 -12.721 3.402 1.00 81.25 184 GLY A CA 1
ATOM 1515 C C . GLY A 1 184 ? 14.572 -12.608 1.935 1.00 81.25 184 GLY A C 1
ATOM 1516 O O . GLY A 1 184 ? 14.414 -11.512 1.402 1.00 81.25 184 GLY A O 1
ATOM 1517 N N . ARG A 1 185 ? 14.299 -13.751 1.301 1.00 75.25 185 ARG A N 1
ATOM 1518 C CA . ARG A 1 185 ? 13.854 -13.844 -0.104 1.00 75.25 185 ARG A CA 1
ATOM 1519 C C . ARG A 1 185 ? 12.500 -13.191 -0.394 1.00 75.25 185 ARG A C 1
ATOM 1521 O O . ARG A 1 185 ? 12.177 -12.946 -1.552 1.00 75.25 185 ARG A O 1
ATOM 1528 N N . ASN A 1 186 ? 11.699 -12.922 0.636 1.00 77.06 186 ASN A N 1
ATOM 1529 C CA . ASN A 1 186 ? 10.388 -12.295 0.486 1.00 77.06 186 ASN A CA 1
ATOM 1530 C C . ASN A 1 186 ? 10.451 -10.762 0.493 1.00 77.06 186 ASN A C 1
ATOM 1532 O O . ASN A 1 186 ? 9.409 -10.124 0.312 1.00 77.06 186 ASN A O 1
ATOM 1536 N N . VAL A 1 187 ? 11.634 -10.167 0.691 1.00 85.12 187 VAL A N 1
ATOM 1537 C CA . VAL A 1 187 ? 11.808 -8.714 0.608 1.00 85.12 187 VAL A CA 1
ATOM 1538 C C . VAL A 1 187 ? 11.433 -8.211 -0.789 1.00 85.12 187 VAL A C 1
ATOM 1540 O O . VAL A 1 187 ? 11.699 -8.859 -1.801 1.00 85.12 187 VAL A O 1
ATOM 1543 N N . GLU A 1 188 ? 10.749 -7.075 -0.845 1.00 87.25 188 GLU A N 1
ATOM 1544 C CA . GLU A 1 188 ? 10.489 -6.358 -2.084 1.00 87.25 188 GLU A CA 1
ATOM 1545 C C . GLU A 1 188 ? 11.775 -5.786 -2.686 1.00 87.25 188 GLU A C 1
ATOM 1547 O O . GLU A 1 188 ? 12.796 -5.599 -2.007 1.00 87.25 188 GLU A O 1
ATOM 1552 N N . VAL A 1 189 ? 11.715 -5.484 -3.984 1.00 89.62 189 VAL A N 1
ATOM 1553 C CA . VAL A 1 189 ? 12.877 -4.928 -4.671 1.00 89.62 189 VAL A CA 1
ATOM 1554 C C . VAL A 1 189 ? 13.259 -3.562 -4.111 1.00 89.62 189 VAL A C 1
ATOM 1556 O O . VAL A 1 189 ? 12.395 -2.739 -3.802 1.00 89.62 189 VAL A O 1
ATOM 1559 N N . LYS A 1 190 ? 14.565 -3.294 -4.001 1.00 90.31 190 LYS A N 1
ATOM 1560 C CA . LYS A 1 190 ? 15.073 -2.068 -3.360 1.00 90.31 190 LYS A CA 1
ATOM 1561 C C . LYS A 1 190 ? 14.467 -0.795 -3.954 1.00 90.31 190 LYS A C 1
ATOM 1563 O O . LYS A 1 190 ? 13.996 0.054 -3.208 1.00 90.31 190 LYS A O 1
ATOM 1568 N N . ASN A 1 191 ? 14.382 -0.708 -5.282 1.00 90.69 191 ASN A N 1
ATOM 1569 C CA . ASN A 1 191 ? 13.793 0.448 -5.966 1.00 90.69 191 ASN A CA 1
ATOM 1570 C C . ASN A 1 191 ? 12.325 0.689 -5.586 1.00 90.69 191 ASN A C 1
ATOM 1572 O O . ASN A 1 191 ? 11.888 1.835 -5.540 1.00 90.69 191 ASN A O 1
ATOM 1576 N N . PHE A 1 192 ? 11.559 -0.376 -5.329 1.00 91.50 192 PHE A N 1
ATOM 1577 C CA . PHE A 1 192 ? 10.182 -0.245 -4.865 1.00 91.50 192 PHE A CA 1
ATOM 1578 C C . PHE A 1 192 ? 10.141 0.282 -3.433 1.00 91.50 192 PHE A C 1
ATOM 1580 O O . PHE A 1 192 ? 9.418 1.236 -3.170 1.00 91.50 192 PHE A O 1
ATOM 1587 N N . ILE A 1 193 ? 10.954 -0.274 -2.529 1.00 92.75 193 ILE A N 1
ATOM 1588 C CA . ILE A 1 193 ? 11.033 0.201 -1.141 1.00 92.75 193 ILE A CA 1
ATOM 1589 C C . ILE A 1 193 ? 11.484 1.663 -1.079 1.00 92.75 193 ILE A C 1
ATOM 1591 O O . ILE A 1 193 ? 10.847 2.462 -0.401 1.00 92.75 193 ILE A O 1
ATOM 1595 N N . ASP A 1 194 ? 12.529 2.039 -1.814 1.00 93.19 194 ASP A N 1
ATOM 1596 C CA . ASP A 1 194 ? 13.018 3.419 -1.851 1.00 93.19 194 ASP A CA 1
ATOM 1597 C C . ASP A 1 194 ? 11.939 4.375 -2.379 1.00 93.19 194 ASP A C 1
ATOM 1599 O O . ASP A 1 194 ? 11.690 5.420 -1.777 1.00 93.19 194 ASP A O 1
ATOM 1603 N N . PHE A 1 195 ? 11.239 3.989 -3.454 1.00 94.62 195 PHE A N 1
ATOM 1604 C CA . PHE A 1 195 ? 10.104 4.756 -3.966 1.00 94.62 195 PHE A CA 1
ATOM 1605 C C . PHE A 1 195 ? 9.005 4.901 -2.910 1.00 94.62 195 PHE A C 1
ATOM 1607 O O . PHE A 1 195 ? 8.505 6.004 -2.692 1.00 94.62 195 PHE A O 1
ATOM 1614 N N . GLN A 1 196 ? 8.632 3.803 -2.245 1.00 95.00 196 GLN A N 1
ATOM 1615 C CA . GLN A 1 196 ? 7.600 3.806 -1.215 1.00 95.00 196 GLN A CA 1
ATOM 1616 C C . GLN A 1 196 ? 7.965 4.730 -0.058 1.00 95.00 196 GLN A C 1
ATOM 1618 O O . GLN A 1 196 ? 7.121 5.522 0.340 1.00 95.00 196 GLN A O 1
ATOM 1623 N N . ARG A 1 197 ? 9.201 4.684 0.450 1.00 94.25 197 ARG A N 1
ATOM 1624 C CA . ARG A 1 197 ? 9.634 5.521 1.581 1.00 94.25 197 ARG A CA 1
ATOM 1625 C C . ARG A 1 197 ? 9.516 7.010 1.258 1.00 94.25 197 ARG A C 1
ATOM 1627 O O . ARG A 1 197 ? 8.885 7.742 2.012 1.00 94.25 197 ARG A O 1
ATOM 1634 N N . VAL A 1 198 ? 10.015 7.432 0.093 1.00 94.88 198 VAL A N 1
ATOM 1635 C CA . VAL A 1 198 ? 9.922 8.833 -0.359 1.00 94.88 198 VAL A CA 1
ATOM 1636 C C . VAL A 1 198 ? 8.469 9.247 -0.618 1.00 94.88 198 VAL A C 1
ATOM 1638 O O . VAL A 1 198 ? 8.057 10.365 -0.302 1.00 94.88 198 VAL A O 1
ATOM 1641 N N . ALA A 1 199 ? 7.664 8.357 -1.202 1.00 96.06 199 ALA A N 1
ATOM 1642 C CA . ALA A 1 199 ? 6.261 8.635 -1.474 1.00 96.06 199 ALA A CA 1
ATOM 1643 C C . ALA A 1 199 ? 5.440 8.736 -0.180 1.00 96.06 199 ALA A C 1
ATOM 1645 O O . ALA A 1 199 ? 4.651 9.669 -0.046 1.00 96.06 199 ALA A O 1
ATOM 1646 N N . TYR A 1 200 ? 5.646 7.828 0.777 1.00 95.25 200 TYR A N 1
ATOM 1647 C CA . TYR A 1 200 ? 4.980 7.863 2.075 1.00 95.25 200 TYR A CA 1
ATOM 1648 C C . TYR A 1 200 ? 5.339 9.128 2.841 1.00 95.25 200 TYR A C 1
ATOM 1650 O O . TYR A 1 200 ? 4.417 9.832 3.224 1.00 95.25 200 TYR A O 1
ATOM 1658 N N . GLU A 1 201 ? 6.617 9.500 2.940 1.00 93.44 201 GLU A N 1
ATOM 1659 C CA . GLU A 1 201 ? 7.047 10.750 3.592 1.00 93.44 201 GLU A CA 1
ATOM 1660 C C . GLU A 1 201 ? 6.337 11.991 3.014 1.00 93.44 201 GLU A C 1
ATOM 1662 O O . GLU A 1 201 ? 5.969 12.927 3.727 1.00 93.44 201 GLU A O 1
ATOM 1667 N N . LYS A 1 202 ? 6.080 12.013 1.700 1.00 94.25 202 LYS A N 1
ATOM 1668 C CA . LYS A 1 202 ? 5.301 13.093 1.080 1.00 94.25 202 LYS A CA 1
ATOM 1669 C C . LYS A 1 202 ? 3.822 13.048 1.472 1.00 94.25 202 LYS A C 1
ATOM 1671 O O . LYS A 1 202 ? 3.225 14.103 1.679 1.00 94.25 202 LYS A O 1
ATOM 1676 N N . MET A 1 203 ? 3.230 11.859 1.544 1.00 93.56 203 MET A N 1
ATOM 1677 C CA . MET A 1 203 ? 1.820 11.667 1.898 1.00 93.56 203 MET A CA 1
ATOM 1678 C C . MET A 1 203 ? 1.551 11.890 3.389 1.00 93.56 203 MET A C 1
ATOM 1680 O O . MET A 1 203 ? 0.475 12.365 3.736 1.00 93.56 203 MET A O 1
ATOM 1684 N N . GLU A 1 204 ? 2.525 11.610 4.255 1.00 92.06 204 GLU A N 1
ATOM 1685 C CA . GLU A 1 204 ? 2.486 11.895 5.693 1.00 92.06 204 GLU A CA 1
ATOM 1686 C C . GLU A 1 204 ? 2.178 13.368 5.975 1.00 92.06 204 GLU A C 1
ATOM 1688 O O . GLU A 1 204 ? 1.442 13.676 6.898 1.00 92.06 204 GLU A O 1
ATOM 1693 N N . LYS A 1 205 ? 2.645 14.290 5.127 1.00 90.38 205 LYS A N 1
ATOM 1694 C CA . LYS A 1 205 ? 2.371 15.733 5.265 1.00 90.38 205 LYS A CA 1
ATOM 1695 C C . LYS A 1 205 ? 0.906 16.111 5.012 1.00 90.38 205 LYS A C 1
ATOM 1697 O O . LYS A 1 205 ? 0.528 17.254 5.248 1.00 90.38 205 LYS A O 1
ATOM 1702 N N . LEU A 1 206 ? 0.104 15.192 4.475 1.00 88.50 206 LEU A N 1
ATOM 1703 C CA . LEU A 1 206 ? -1.300 15.411 4.115 1.00 88.50 206 LEU A CA 1
ATOM 1704 C C . LEU A 1 206 ? -2.276 14.802 5.125 1.00 88.50 206 LEU A C 1
ATOM 1706 O O . LEU A 1 206 ? -3.480 15.022 5.002 1.00 88.50 206 LEU A O 1
ATOM 1710 N N . VAL A 1 207 ? -1.785 14.013 6.081 1.00 88.44 207 VAL A N 1
ATOM 1711 C CA . VAL A 1 207 ? -2.608 13.280 7.047 1.00 88.44 207 VAL A CA 1
ATOM 1712 C C . VAL A 1 207 ? -1.999 13.383 8.441 1.00 88.44 207 VAL A C 1
ATOM 1714 O O . VAL A 1 207 ? -0.800 13.586 8.590 1.00 88.44 207 VAL A O 1
ATOM 1717 N N . ASN A 1 208 ? -2.808 13.216 9.483 1.00 84.75 208 ASN A N 1
ATOM 1718 C CA . ASN A 1 208 ? -2.267 13.086 10.831 1.00 84.75 208 ASN A CA 1
ATOM 1719 C C . ASN A 1 208 ? -1.665 11.681 11.000 1.00 84.75 208 ASN A C 1
ATOM 1721 O O . ASN A 1 208 ? -2.405 10.694 11.063 1.00 84.75 208 ASN A O 1
ATOM 1725 N N . VAL A 1 209 ? -0.334 11.585 11.004 1.00 92.50 209 VAL A N 1
ATOM 1726 C CA . VAL A 1 209 ? 0.397 10.315 11.058 1.00 92.50 209 VAL A CA 1
ATOM 1727 C C . VAL A 1 209 ? 1.267 10.209 12.304 1.00 92.50 209 VAL A C 1
ATOM 1729 O O . VAL A 1 209 ? 1.950 11.147 12.706 1.00 92.50 209 VAL A O 1
ATOM 1732 N N . ILE A 1 210 ? 1.300 9.007 12.865 1.00 91.88 210 ILE A N 1
ATOM 1733 C CA . ILE A 1 210 ? 2.238 8.585 13.896 1.00 91.88 210 ILE A CA 1
ATOM 1734 C C . ILE A 1 210 ? 3.286 7.709 13.208 1.00 91.88 210 ILE A C 1
ATOM 1736 O O . ILE A 1 210 ? 3.004 6.574 12.815 1.00 91.88 210 ILE A O 1
ATOM 1740 N N . SER A 1 211 ? 4.493 8.243 13.030 1.00 92.12 211 SER A N 1
ATOM 1741 C CA . SER A 1 211 ? 5.595 7.523 12.387 1.00 92.12 211 SER A CA 1
ATOM 1742 C C . SER A 1 211 ? 6.449 6.800 13.430 1.00 92.12 211 SER A C 1
ATOM 1744 O O . SER A 1 211 ? 6.922 7.400 14.396 1.00 92.12 211 SER A O 1
ATOM 1746 N N . ILE A 1 212 ? 6.640 5.492 13.258 1.00 93.81 212 ILE A N 1
ATOM 1747 C CA . ILE A 1 212 ? 7.398 4.635 14.173 1.00 93.81 212 ILE A CA 1
ATOM 1748 C C . ILE A 1 212 ? 8.513 3.949 13.388 1.00 93.81 212 ILE A C 1
ATOM 1750 O O . ILE A 1 212 ? 8.265 3.114 12.517 1.00 93.81 212 ILE A O 1
ATOM 1754 N N . ASN A 1 213 ? 9.763 4.251 13.746 1.00 92.75 213 ASN A N 1
ATOM 1755 C CA . ASN A 1 213 ? 10.919 3.538 13.212 1.00 92.75 213 ASN A CA 1
ATOM 1756 C C . ASN A 1 213 ? 11.032 2.160 13.872 1.00 92.75 213 ASN A C 1
ATOM 1758 O O . ASN A 1 213 ? 11.428 2.025 15.031 1.00 92.75 213 ASN A O 1
ATOM 1762 N N . THR A 1 214 ? 10.711 1.126 13.105 1.00 93.19 214 THR A N 1
ATOM 1763 C CA . THR A 1 214 ? 10.728 -0.266 13.557 1.00 93.19 214 THR A CA 1
ATOM 1764 C C . THR A 1 214 ? 12.078 -0.945 13.357 1.00 93.19 214 THR A C 1
ATOM 1766 O O . THR A 1 214 ? 12.197 -2.128 13.660 1.00 93.19 214 THR A O 1
ATOM 1769 N N . SER A 1 215 ? 13.109 -0.251 12.866 1.00 90.31 215 SER A N 1
ATOM 1770 C CA . SER A 1 215 ? 14.420 -0.864 12.584 1.00 90.31 215 SER A CA 1
ATOM 1771 C C . SER A 1 215 ? 15.130 -1.344 13.850 1.00 90.31 215 SER A C 1
ATOM 1773 O O . SER A 1 215 ? 15.821 -2.359 13.834 1.00 90.31 215 SER A O 1
ATOM 1775 N N . ILE A 1 216 ? 14.905 -0.640 14.961 1.00 90.19 216 ILE A N 1
ATOM 1776 C CA . ILE A 1 216 ? 15.508 -0.927 16.271 1.00 90.19 216 ILE A CA 1
ATOM 1777 C C . ILE A 1 216 ? 14.543 -1.596 17.253 1.00 90.19 216 ILE A C 1
ATOM 1779 O O . ILE A 1 216 ? 14.966 -2.013 18.324 1.00 90.19 216 ILE A O 1
ATOM 1783 N N . LEU A 1 217 ? 13.257 -1.670 16.905 1.00 90.19 217 LEU A N 1
ATOM 1784 C CA . LEU A 1 217 ? 12.210 -2.166 17.792 1.00 90.19 217 LEU A CA 1
ATOM 1785 C C . LEU A 1 217 ? 11.835 -3.601 17.437 1.00 90.19 217 LEU A C 1
ATOM 1787 O O . LEU A 1 217 ? 11.806 -3.980 16.260 1.00 90.19 217 LEU A O 1
ATOM 1791 N N . ASP A 1 218 ? 11.501 -4.382 18.457 1.00 89.25 218 ASP A N 1
ATOM 1792 C CA . ASP A 1 218 ? 10.829 -5.665 18.280 1.00 89.25 218 ASP A CA 1
ATOM 1793 C C . ASP A 1 218 ? 9.297 -5.502 18.168 1.00 89.25 218 ASP A C 1
ATOM 1795 O O . ASP A 1 218 ? 8.746 -4.395 18.209 1.00 89.25 218 ASP A O 1
ATOM 1799 N N . ILE A 1 219 ? 8.591 -6.620 17.982 1.00 89.31 219 ILE A N 1
ATOM 1800 C CA . ILE A 1 219 ? 7.131 -6.638 17.805 1.00 89.31 219 ILE A CA 1
ATOM 1801 C C . ILE A 1 219 ? 6.406 -6.113 19.051 1.00 89.31 219 ILE A C 1
ATOM 1803 O O . ILE A 1 219 ? 5.409 -5.397 18.919 1.00 89.31 219 ILE A O 1
ATOM 1807 N N . ARG A 1 220 ? 6.885 -6.460 20.251 1.00 89.31 220 ARG A N 1
ATOM 1808 C CA . ARG A 1 220 ? 6.243 -6.088 21.515 1.00 89.31 220 ARG A CA 1
ATOM 1809 C C . ARG A 1 220 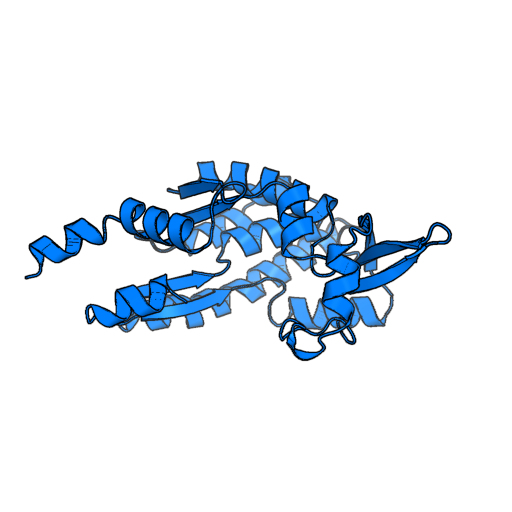? 6.397 -4.593 21.765 1.00 89.31 220 ARG A C 1
ATOM 1811 O O . ARG A 1 220 ? 5.392 -3.915 21.936 1.00 89.31 220 ARG A O 1
ATOM 1818 N N . GLN A 1 221 ? 7.619 -4.078 21.666 1.00 91.62 221 GLN A N 1
ATOM 1819 C CA . GLN A 1 221 ? 7.924 -2.654 21.815 1.00 91.62 221 GLN A CA 1
ATOM 1820 C C . GLN A 1 221 ? 7.176 -1.803 20.787 1.00 91.62 221 GLN A C 1
ATOM 1822 O O . GLN A 1 221 ? 6.642 -0.746 21.112 1.00 91.62 221 GLN A O 1
ATOM 1827 N N . THR A 1 222 ? 7.103 -2.270 19.535 1.00 92.81 222 THR A N 1
ATOM 1828 C CA . THR A 1 222 ? 6.329 -1.586 18.489 1.00 92.81 222 THR A CA 1
ATOM 1829 C C . THR A 1 222 ? 4.844 -1.554 18.847 1.00 92.81 222 THR A C 1
ATOM 1831 O O . THR A 1 222 ? 4.205 -0.517 18.698 1.00 92.81 222 THR A O 1
ATOM 1834 N N . SER A 1 223 ? 4.299 -2.665 19.351 1.00 90.75 223 SER A N 1
ATOM 1835 C CA . SER A 1 223 ? 2.896 -2.736 19.769 1.00 90.75 223 SER A CA 1
ATOM 1836 C C . SER A 1 223 ? 2.612 -1.797 20.942 1.00 90.75 223 SER A C 1
ATOM 1838 O O . SER A 1 223 ? 1.657 -1.035 20.874 1.00 90.75 223 SER A O 1
ATOM 1840 N N . GLU A 1 224 ? 3.463 -1.780 21.970 1.00 89.31 224 GLU A N 1
ATOM 1841 C CA . GLU A 1 224 ? 3.340 -0.877 23.125 1.00 89.31 224 GLU A CA 1
ATOM 1842 C C . GLU A 1 224 ? 3.369 0.600 22.697 1.00 89.31 224 GLU A C 1
ATOM 1844 O O . GLU A 1 224 ? 2.510 1.373 23.117 1.00 89.31 224 GLU A O 1
ATOM 1849 N N . LYS A 1 225 ? 4.271 0.987 21.782 1.00 91.06 225 LYS A N 1
ATOM 1850 C CA . LYS A 1 225 ? 4.302 2.353 21.229 1.00 91.06 225 LYS A CA 1
ATOM 1851 C C . LYS A 1 225 ? 3.037 2.723 20.462 1.00 91.06 225 LYS A C 1
ATOM 1853 O O . LYS A 1 225 ? 2.571 3.850 20.579 1.00 91.06 225 LYS A O 1
ATOM 1858 N N . ILE A 1 226 ? 2.493 1.795 19.674 1.00 92.12 226 ILE A N 1
ATOM 1859 C CA . ILE A 1 226 ? 1.228 2.009 18.960 1.00 92.12 226 ILE A CA 1
ATOM 1860 C C . ILE A 1 226 ? 0.096 2.255 19.960 1.00 92.12 226 ILE A C 1
ATOM 1862 O O . ILE A 1 226 ? -0.661 3.203 19.792 1.00 92.12 226 ILE A O 1
ATOM 1866 N N . MET A 1 227 ? 0.002 1.430 21.004 1.00 88.75 227 MET A N 1
ATOM 1867 C CA . MET A 1 227 ? -1.029 1.562 22.035 1.00 88.75 227 MET A CA 1
ATOM 1868 C C . MET A 1 227 ? -0.946 2.905 22.766 1.00 88.75 227 MET A C 1
ATOM 1870 O O . MET A 1 227 ? -1.962 3.578 22.912 1.00 88.75 227 MET A O 1
ATOM 1874 N N . GLN A 1 228 ? 0.264 3.314 23.163 1.00 87.56 228 GLN A N 1
ATOM 1875 C CA . GLN A 1 228 ? 0.511 4.608 23.806 1.00 87.56 228 GLN A CA 1
ATOM 1876 C C . GLN A 1 228 ? 0.127 5.779 22.899 1.00 87.56 228 GLN A C 1
ATOM 1878 O O . GLN A 1 228 ? -0.532 6.710 23.346 1.00 87.56 228 GLN A O 1
ATOM 1883 N N . ALA A 1 229 ? 0.516 5.728 21.624 1.00 86.25 229 ALA A N 1
ATOM 1884 C CA . ALA A 1 229 ? 0.275 6.820 20.688 1.00 86.25 229 ALA A CA 1
ATOM 1885 C C . ALA A 1 229 ? -1.198 6.962 20.274 1.00 86.25 229 ALA A C 1
ATOM 1887 O O . ALA A 1 229 ? -1.602 8.023 19.813 1.00 86.25 229 ALA A O 1
ATOM 1888 N N . LEU A 1 230 ? -1.995 5.903 20.429 1.00 85.38 230 LEU A N 1
ATOM 1889 C CA . LEU A 1 230 ? -3.442 5.952 20.231 1.00 85.38 230 LEU A CA 1
ATOM 1890 C C . LEU A 1 230 ? -4.201 6.402 21.490 1.00 85.38 230 LEU A C 1
ATOM 1892 O O . LEU A 1 230 ? -5.427 6.377 21.469 1.00 85.38 230 LEU A O 1
ATOM 1896 N N . GLU A 1 231 ? -3.500 6.750 22.579 1.00 77.31 231 GLU A N 1
ATOM 1897 C CA . GLU A 1 231 ? -4.079 7.134 23.881 1.00 77.31 231 GLU A CA 1
ATOM 1898 C C . GLU A 1 231 ? -5.090 6.114 24.437 1.00 77.31 231 GLU A C 1
ATOM 1900 O O . GLU A 1 231 ? -5.859 6.405 25.351 1.00 77.31 231 GLU A O 1
ATOM 1905 N N . ILE A 1 232 ? -5.065 4.875 23.934 1.00 62.22 232 ILE A N 1
ATOM 1906 C CA . ILE A 1 232 ? -6.019 3.830 24.326 1.00 62.22 232 ILE A CA 1
ATOM 1907 C C . ILE A 1 232 ? -5.879 3.509 25.819 1.00 62.22 232 ILE A C 1
ATOM 1909 O O . ILE A 1 232 ? -6.853 3.131 26.459 1.00 62.22 232 ILE A O 1
ATOM 1913 N N . THR A 1 233 ? -4.691 3.712 26.390 1.00 50.44 233 THR A N 1
ATOM 1914 C CA . THR A 1 233 ? -4.451 3.541 27.824 1.00 50.44 233 THR A CA 1
ATOM 1915 C C . THR A 1 233 ? -5.213 4.550 28.694 1.00 50.44 233 THR A C 1
ATOM 1917 O O . THR A 1 233 ? -5.428 4.248 29.854 1.00 50.44 233 THR A O 1
ATOM 1920 N N . HIS A 1 234 ? -5.612 5.717 28.165 1.00 43.75 234 HIS A N 1
ATOM 1921 C CA . HIS A 1 234 ? -6.300 6.780 28.918 1.00 43.75 234 HIS A CA 1
ATOM 1922 C C . HIS A 1 234 ? -7.789 6.917 28.572 1.00 43.75 234 HIS A C 1
ATOM 1924 O O . HIS A 1 234 ? -8.584 7.227 29.449 1.00 43.75 234 HIS A O 1
ATOM 1930 N N . ILE A 1 235 ? -8.190 6.634 27.327 1.00 51.16 235 ILE A N 1
ATOM 1931 C CA . ILE A 1 235 ? -9.599 6.709 26.881 1.00 51.16 235 ILE A CA 1
ATOM 1932 C C . ILE A 1 235 ? -10.502 5.709 27.632 1.00 51.16 235 ILE A C 1
ATOM 1934 O O . ILE A 1 235 ? -11.712 5.897 27.710 1.00 51.16 235 ILE A O 1
ATOM 1938 N N . ILE A 1 236 ? -9.927 4.633 28.171 1.00 47.94 236 ILE A N 1
ATOM 1939 C CA . ILE A 1 236 ? -10.679 3.570 28.850 1.00 47.94 236 ILE A CA 1
ATOM 1940 C C . ILE A 1 236 ? -10.872 3.876 30.345 1.00 47.94 236 ILE A C 1
ATOM 1942 O O . ILE A 1 236 ? -11.918 3.527 30.878 1.00 47.94 236 ILE A O 1
ATOM 1946 N N . ASP A 1 237 ? -9.962 4.623 30.982 1.00 43.38 237 ASP A N 1
ATOM 1947 C CA . ASP A 1 237 ? -10.118 5.058 32.384 1.00 43.38 237 ASP A CA 1
ATOM 1948 C C . ASP A 1 237 ? -11.294 6.047 32.576 1.00 43.38 237 ASP A C 1
ATOM 1950 O O . ASP A 1 237 ? -11.737 6.267 33.699 1.00 43.38 237 ASP A O 1
ATOM 1954 N N . GLU A 1 238 ? -11.814 6.648 31.497 1.00 43.62 238 GLU A N 1
ATOM 1955 C CA . GLU A 1 238 ? -13.011 7.510 31.516 1.00 43.62 238 GLU A CA 1
ATOM 1956 C C . GLU A 1 238 ? -14.325 6.757 31.211 1.00 43.62 238 GLU A C 1
ATOM 1958 O O . GLU A 1 238 ? -15.404 7.349 31.290 1.00 43.62 238 GLU A O 1
ATOM 1963 N N . LEU A 1 239 ? -14.251 5.475 30.826 1.00 48.09 239 LEU A N 1
ATOM 1964 C CA . LEU A 1 239 ? -15.404 4.643 30.443 1.00 48.09 239 LEU A CA 1
ATOM 1965 C C . LEU A 1 239 ? -15.772 3.563 31.482 1.00 48.09 239 LEU A C 1
ATOM 1967 O O . LEU A 1 239 ? -16.810 2.918 31.302 1.00 48.09 239 LEU A O 1
ATOM 1971 N N . ASP A 1 240 ? -14.963 3.397 32.535 1.00 39.97 240 ASP A N 1
ATOM 1972 C CA . ASP A 1 240 ? -15.246 2.604 33.750 1.00 39.97 240 ASP A CA 1
ATOM 1973 C C . ASP A 1 240 ? -15.813 3.485 34.885 1.00 39.97 240 ASP A C 1
ATOM 1975 O O . ASP A 1 240 ? -16.651 2.974 35.670 1.00 39.97 240 ASP A O 1
#

Foldseek 3Di:
DVVQVVVVVLVAFADEAEQAPPFDVLVVVFVVCLVVVQWDKFKDWDDDDVVLVVVVVDPVPQDPPRVPPDSQWDWDADPVRTIMIMGIAGNQLPDPVSLVVSLVNRLVRRVVCLCVVPVVCVVVRHDYDYDQALLNSQLVSCVRNVHLCSCVDPSVVVSVVSDDPPDEAEAEDEDQVLQCVVQPSNRDHPVSNVSSVVSVVVCCVVDHYDYDHCHPPDPVRVVVVVCVVVVVVPVVVVVD

InterPro domains:
  IPR027417 P-loop containing nucleoside triphosphate hydrolase [G3DSA:3.40.50.300] (111-237)
  IPR027417 P-loop containing nucleoside triphosphate hydrolase [SSF52540] (127-230)

Radius of gyration: 19.56 Å; chains: 1; bounding box: 51×42×57 Å

Sequence (240 aa):
QILVDYIRSHGIKVKKIWIRSPHTLAFFLSMFFLKIGFYRVSSNPIEISEKILAENTNPQNSAPWNTHNNPWRDTFSDKEGNIIVREKIPAVNTNPWFKRLWCAIEVASVLPLILFRVYIPLLLGYTLVAERYVIDSIVTIAYFINDFGFLTSLGARLLLQFIPKDAVFIHLDSDYKTLMKRRGRNVEVKNFIDFQRVAYEKMEKLVNVISINTSILDIRQTSEKIMQALEITHIIDELD

pLDDT: mean 84.17, std 15.0, range [38.09, 96.06]